Protein AF-A0AAW1UYM1-F1 (afdb_monomer)

Structure (mmCIF, N/CA/C/O backbone):
data_AF-A0AAW1UYM1-F1
#
_entry.id   AF-A0AAW1UYM1-F1
#
loop_
_atom_site.group_PDB
_atom_site.id
_atom_site.type_symbol
_atom_site.label_atom_id
_atom_site.label_alt_id
_atom_site.label_comp_id
_atom_site.label_asym_id
_atom_site.label_entity_id
_atom_site.label_seq_id
_atom_site.pdbx_PDB_ins_code
_atom_site.Cartn_x
_atom_site.Cartn_y
_atom_site.Cartn_z
_atom_site.occupancy
_atom_site.B_iso_or_equiv
_atom_site.auth_seq_id
_atom_site.auth_comp_id
_atom_site.auth_asym_id
_atom_site.auth_atom_id
_atom_site.pdbx_PDB_model_num
ATOM 1 N N . MET A 1 1 ? 65.528 23.940 -60.500 1.00 54.50 1 MET A N 1
ATOM 2 C CA . MET A 1 1 ? 65.912 22.670 -59.839 1.00 54.50 1 MET A CA 1
ATOM 3 C C . MET A 1 1 ? 64.672 22.086 -59.180 1.00 54.50 1 MET A C 1
ATOM 5 O O . MET A 1 1 ? 64.133 22.748 -58.300 1.00 54.50 1 MET A O 1
ATOM 9 N N . PRO A 1 2 ? 64.146 20.929 -59.610 1.00 62.62 2 PRO A N 1
ATOM 10 C CA . PRO A 1 2 ? 62.864 20.467 -59.111 1.00 62.62 2 PRO A CA 1
ATOM 11 C C . PRO A 1 2 ? 63.085 19.718 -57.796 1.00 62.62 2 PRO A C 1
ATOM 13 O O . PRO A 1 2 ? 63.568 18.593 -57.770 1.00 62.62 2 PRO A O 1
ATOM 16 N N . ILE A 1 3 ? 62.721 20.347 -56.683 1.00 66.94 3 ILE A N 1
ATOM 17 C CA . ILE A 1 3 ? 62.693 19.725 -55.346 1.00 66.94 3 ILE A CA 1
ATOM 18 C C . ILE A 1 3 ? 61.824 18.449 -55.353 1.00 66.94 3 ILE A C 1
ATOM 20 O O . ILE A 1 3 ? 62.122 17.474 -54.666 1.00 66.94 3 ILE A O 1
ATOM 24 N N . LEU A 1 4 ? 60.818 18.414 -56.232 1.00 69.12 4 LEU A N 1
ATOM 25 C CA . LEU A 1 4 ? 59.936 17.272 -56.463 1.00 69.12 4 LEU A CA 1
ATOM 26 C C . LEU A 1 4 ? 60.644 16.030 -57.031 1.00 69.12 4 LEU A C 1
ATOM 28 O O . LEU A 1 4 ? 60.227 14.921 -56.707 1.00 69.12 4 LEU A O 1
ATOM 32 N N . SER A 1 5 ? 61.716 16.164 -57.827 1.00 69.62 5 SER A N 1
ATOM 33 C CA . SER A 1 5 ? 62.423 14.981 -58.348 1.00 69.62 5 SER A CA 1
ATOM 34 C C . SER A 1 5 ? 63.253 14.301 -57.258 1.00 69.62 5 SER A C 1
ATOM 36 O O . SER A 1 5 ? 63.209 13.083 -57.129 1.00 69.62 5 SER A O 1
ATOM 38 N N . LYS A 1 6 ? 63.906 15.085 -56.387 1.00 73.38 6 LYS A N 1
ATOM 39 C CA . LYS A 1 6 ? 64.644 14.562 -55.225 1.00 73.38 6 LYS A CA 1
ATOM 40 C C . LYS A 1 6 ? 63.721 13.877 -54.214 1.00 73.38 6 LYS A C 1
ATOM 42 O O . LYS A 1 6 ? 64.075 12.833 -53.676 1.00 73.38 6 LYS A O 1
ATOM 47 N N . ILE A 1 7 ? 62.527 14.430 -53.990 1.00 74.94 7 ILE A N 1
ATOM 48 C CA . ILE A 1 7 ? 61.495 13.814 -53.141 1.00 74.94 7 ILE A CA 1
ATOM 49 C C . ILE A 1 7 ? 60.989 12.505 -53.763 1.00 74.94 7 ILE A C 1
ATOM 51 O O . ILE A 1 7 ? 60.871 11.499 -53.063 1.00 74.94 7 ILE A O 1
ATOM 55 N N . ARG A 1 8 ? 60.745 12.482 -55.079 1.00 75.19 8 ARG A N 1
ATOM 56 C CA . ARG A 1 8 ? 60.303 11.282 -55.803 1.00 75.19 8 ARG A CA 1
ATOM 57 C C . ARG A 1 8 ? 61.343 10.164 -55.751 1.00 75.19 8 ARG A C 1
ATOM 59 O O . ARG A 1 8 ? 60.977 9.024 -55.469 1.00 75.19 8 ARG A O 1
ATOM 66 N N . ASP A 1 9 ? 62.617 10.482 -55.953 1.00 74.75 9 ASP A N 1
ATOM 67 C CA . ASP A 1 9 ? 63.700 9.497 -55.899 1.00 74.75 9 ASP A CA 1
ATOM 68 C C . ASP A 1 9 ? 63.887 8.945 -54.479 1.00 74.75 9 ASP A C 1
ATOM 70 O O . ASP A 1 9 ? 64.034 7.733 -54.300 1.00 74.75 9 ASP A O 1
ATOM 74 N N . PHE A 1 10 ? 63.769 9.797 -53.455 1.00 72.38 10 PHE A N 1
ATOM 75 C CA . PHE A 1 10 ? 63.865 9.402 -52.047 1.00 72.38 10 PHE A CA 1
ATOM 76 C C . PHE A 1 10 ? 62.706 8.499 -51.597 1.00 72.38 10 PHE A C 1
ATOM 78 O O . PHE A 1 10 ? 62.931 7.465 -50.960 1.00 72.38 10 PHE A O 1
ATOM 85 N N . ILE A 1 11 ? 61.472 8.839 -51.984 1.00 75.38 11 ILE A N 1
ATOM 86 C CA . ILE A 1 11 ? 60.289 7.993 -51.767 1.00 75.38 11 ILE A CA 1
ATOM 87 C C . ILE A 1 11 ? 60.455 6.673 -52.517 1.00 75.38 11 ILE A C 1
ATOM 89 O O . ILE A 1 11 ? 60.148 5.613 -51.973 1.00 75.38 11 ILE A O 1
ATOM 93 N N . SER A 1 12 ? 60.991 6.710 -53.743 1.00 73.88 12 SER A N 1
ATOM 94 C CA . SER A 1 12 ? 61.122 5.511 -54.566 1.00 73.88 12 SER A CA 1
ATOM 95 C C . SER A 1 12 ? 62.127 4.488 -54.026 1.00 73.88 12 SER A C 1
ATOM 97 O O . SER A 1 12 ? 61.958 3.288 -54.241 1.00 73.88 12 SER A O 1
ATOM 99 N N . ARG A 1 13 ? 63.132 4.959 -53.283 1.00 79.75 13 ARG A N 1
ATOM 100 C CA . ARG A 1 13 ? 64.193 4.138 -52.694 1.00 79.75 13 ARG A CA 1
ATOM 101 C C . ARG A 1 13 ? 63.802 3.526 -51.343 1.00 79.75 13 ARG A C 1
ATOM 103 O O . ARG A 1 13 ? 64.360 2.506 -50.961 1.00 79.75 13 ARG A O 1
ATOM 110 N N . ASN A 1 14 ? 62.822 4.110 -50.647 1.00 75.56 14 ASN A N 1
ATOM 111 C CA . ASN A 1 14 ? 62.331 3.656 -49.338 1.00 75.56 14 ASN A CA 1
ATOM 112 C C . ASN A 1 14 ? 60.841 3.247 -49.351 1.00 75.56 14 ASN A C 1
ATOM 114 O O . ASN A 1 14 ? 60.208 3.226 -48.293 1.00 75.56 14 ASN A O 1
ATOM 118 N N . LYS A 1 15 ? 60.273 2.902 -50.519 1.00 78.62 15 LYS A N 1
ATOM 119 C CA . LYS A 1 15 ? 58.832 2.610 -50.709 1.00 78.62 15 LYS A CA 1
ATOM 120 C C . LYS A 1 15 ? 58.256 1.659 -49.659 1.00 78.62 15 LYS A C 1
ATOM 122 O O . LYS A 1 15 ? 57.201 1.942 -49.105 1.00 78.62 15 LYS A O 1
ATOM 127 N N . ASN A 1 16 ? 58.978 0.591 -49.321 1.00 77.69 16 ASN A N 1
ATOM 128 C CA . ASN A 1 16 ? 58.513 -0.405 -48.351 1.00 77.69 16 ASN A CA 1
ATOM 129 C C . ASN A 1 16 ? 58.389 0.174 -46.930 1.00 77.69 16 ASN A C 1
ATOM 131 O O . ASN A 1 16 ? 57.480 -0.195 -46.196 1.00 77.69 16 ASN A O 1
ATOM 135 N N . LYS A 1 17 ? 59.257 1.122 -46.551 1.00 81.25 17 LYS A N 1
ATOM 136 C CA . LYS A 1 17 ? 59.237 1.772 -45.230 1.00 81.25 17 LYS A CA 1
ATOM 137 C C . LYS A 1 17 ? 58.124 2.817 -45.126 1.00 81.25 17 LYS A C 1
ATOM 139 O O . LYS A 1 17 ? 57.474 2.905 -44.091 1.00 81.25 17 LYS A O 1
ATOM 144 N N . PHE A 1 18 ? 57.873 3.567 -46.202 1.00 84.12 18 PHE A N 1
ATOM 145 C CA . PHE A 1 18 ? 56.753 4.513 -46.264 1.00 84.12 18 PHE A CA 1
ATOM 146 C C . PHE A 1 18 ? 55.398 3.806 -46.297 1.00 84.12 18 PHE A C 1
ATOM 148 O O . PHE A 1 18 ? 54.472 4.239 -45.620 1.00 84.12 18 PHE A O 1
ATOM 155 N N . PHE A 1 19 ? 55.290 2.701 -47.035 1.00 83.75 19 PHE A N 1
ATOM 156 C CA . PHE A 1 19 ? 54.072 1.898 -47.076 1.00 83.75 19 PHE A CA 1
ATOM 157 C C . PHE A 1 19 ? 53.765 1.278 -45.706 1.00 83.75 19 PHE A C 1
ATOM 159 O O . PHE A 1 19 ? 52.648 1.399 -45.210 1.00 83.75 19 PHE A O 1
ATOM 166 N N . LEU A 1 20 ? 54.783 0.710 -45.049 1.00 83.50 20 LEU A N 1
ATOM 167 C CA . LEU A 1 20 ? 54.652 0.166 -43.699 1.00 83.50 20 LEU A CA 1
ATOM 168 C C . LEU A 1 20 ? 54.270 1.249 -42.675 1.00 83.50 20 LEU A C 1
ATOM 170 O O . LEU A 1 20 ? 53.357 1.044 -41.882 1.00 83.50 20 LEU A O 1
ATOM 174 N N . GLY A 1 21 ? 54.908 2.424 -42.727 1.00 87.69 21 GLY A N 1
ATOM 175 C CA . GLY A 1 21 ? 54.564 3.557 -41.861 1.00 87.69 21 GLY A CA 1
ATOM 176 C C . GLY A 1 21 ? 53.144 4.086 -42.091 1.00 87.69 21 GLY A C 1
ATOM 177 O O . GLY A 1 21 ? 52.429 4.360 -41.131 1.00 87.69 21 GLY A O 1
ATOM 178 N N . GLY A 1 22 ? 52.704 4.167 -43.351 1.00 89.69 22 GLY A N 1
ATOM 179 C CA . GLY A 1 22 ? 51.345 4.575 -43.709 1.00 89.69 22 GLY A CA 1
ATOM 180 C C . GLY A 1 22 ? 50.282 3.620 -43.165 1.00 89.69 22 GLY A C 1
ATOM 181 O O . GLY A 1 22 ? 49.331 4.072 -42.535 1.00 89.69 22 GLY A O 1
ATOM 182 N N . ILE A 1 23 ? 50.479 2.305 -43.320 1.00 92.06 23 ILE A N 1
ATOM 183 C CA . ILE A 1 23 ? 49.560 1.288 -42.781 1.00 92.06 23 ILE A CA 1
ATOM 184 C C . ILE A 1 23 ? 49.449 1.393 -41.259 1.00 92.06 23 ILE A C 1
ATOM 186 O O . ILE A 1 23 ? 48.342 1.336 -40.729 1.00 92.06 23 ILE A O 1
ATOM 190 N N . ILE A 1 24 ? 50.569 1.579 -40.553 1.00 94.19 24 ILE A N 1
ATOM 191 C CA . ILE A 1 24 ? 50.572 1.693 -39.088 1.00 94.19 24 ILE A CA 1
ATOM 192 C C . ILE A 1 24 ? 49.783 2.927 -38.635 1.00 94.19 24 ILE A C 1
ATOM 194 O O . ILE A 1 24 ? 48.942 2.828 -37.741 1.00 94.19 24 ILE A O 1
ATOM 198 N N . ILE A 1 25 ? 50.013 4.082 -39.266 1.00 92.56 25 ILE A N 1
ATOM 199 C CA . ILE A 1 25 ? 49.327 5.330 -38.907 1.00 92.56 25 ILE A CA 1
ATOM 200 C C . ILE A 1 25 ? 47.828 5.221 -39.210 1.00 92.56 25 ILE A C 1
ATOM 202 O O . ILE A 1 25 ? 47.003 5.512 -38.344 1.00 92.56 25 ILE A O 1
ATOM 206 N N . THR A 1 26 ? 47.456 4.761 -40.407 1.00 92.19 26 THR A N 1
ATOM 207 C CA . THR A 1 26 ? 46.046 4.620 -40.796 1.00 92.19 26 THR A CA 1
ATOM 208 C C . THR A 1 26 ? 45.328 3.566 -39.953 1.00 92.19 26 THR A C 1
ATOM 210 O O . THR A 1 26 ? 44.203 3.807 -39.521 1.00 92.19 26 THR A O 1
ATOM 213 N N . GLY A 1 27 ? 45.980 2.439 -39.656 1.00 94.06 27 GLY A N 1
ATOM 214 C CA . GLY A 1 27 ? 45.443 1.396 -38.782 1.00 94.06 27 GLY A CA 1
ATOM 215 C C . GLY A 1 27 ? 45.209 1.895 -37.356 1.00 94.06 27 GLY A C 1
ATOM 216 O O . GLY A 1 27 ? 44.141 1.660 -36.800 1.00 94.06 27 GLY A O 1
ATOM 217 N N . SER A 1 28 ? 46.156 2.654 -36.792 1.00 93.31 28 SER A N 1
ATOM 218 C CA . SER A 1 28 ? 46.017 3.264 -35.462 1.00 93.31 28 SER A CA 1
ATOM 219 C C . SER A 1 28 ? 44.855 4.262 -35.398 1.00 93.31 28 SER A C 1
ATOM 221 O O . SER A 1 28 ? 44.028 4.203 -34.484 1.00 93.31 28 SER A O 1
ATOM 223 N N . VAL A 1 29 ? 44.725 5.136 -36.404 1.00 95.19 29 VAL A N 1
ATOM 224 C CA . VAL A 1 29 ? 43.607 6.091 -36.483 1.00 95.19 29 VAL A CA 1
ATOM 225 C C . VAL A 1 29 ? 42.272 5.362 -36.634 1.00 95.19 29 VAL A C 1
ATOM 227 O O . VAL A 1 29 ? 41.303 5.726 -35.968 1.00 95.19 29 VAL A O 1
ATOM 230 N N . PHE A 1 30 ? 42.212 4.324 -37.473 1.00 96.06 30 PHE A N 1
ATOM 231 C CA . PHE A 1 30 ? 41.000 3.532 -37.673 1.00 96.06 30 PHE A CA 1
ATOM 232 C C . PHE A 1 30 ? 40.575 2.815 -36.386 1.00 96.06 30 PHE A C 1
ATOM 234 O O . PHE A 1 30 ? 39.418 2.917 -35.986 1.00 96.06 30 PHE A O 1
ATOM 241 N N . LEU A 1 31 ? 41.516 2.162 -35.696 1.00 95.94 31 LEU A N 1
ATOM 242 C CA . LEU A 1 31 ? 41.248 1.468 -34.437 1.00 95.94 31 LEU A CA 1
ATOM 243 C C . LEU A 1 31 ? 40.789 2.441 -33.344 1.00 95.94 31 LEU A C 1
ATOM 245 O O . LEU A 1 31 ? 39.841 2.149 -32.621 1.00 95.94 31 LEU A O 1
ATOM 249 N N . THR A 1 32 ? 41.422 3.615 -33.257 1.00 94.88 32 THR A N 1
ATOM 250 C CA . THR A 1 32 ? 41.057 4.657 -32.287 1.00 94.88 32 THR A CA 1
ATOM 251 C C . THR A 1 32 ? 39.646 5.180 -32.546 1.00 94.88 32 THR A C 1
ATOM 253 O O . THR A 1 32 ? 38.842 5.246 -31.619 1.00 94.88 32 THR A O 1
ATOM 256 N N . LYS A 1 33 ? 39.305 5.491 -33.804 1.00 94.94 33 LYS A N 1
ATOM 257 C CA . LYS A 1 33 ? 37.946 5.919 -34.168 1.00 94.94 33 LYS A CA 1
ATOM 258 C C . LYS A 1 33 ? 36.908 4.835 -33.896 1.00 94.94 33 LYS A C 1
ATOM 260 O O . LYS A 1 33 ? 35.845 5.143 -33.370 1.00 94.94 33 LYS A O 1
ATOM 265 N N . TYR A 1 34 ? 37.226 3.580 -34.206 1.00 95.56 34 TYR A N 1
ATOM 266 C CA . TYR A 1 34 ? 36.342 2.452 -33.928 1.00 95.56 34 TYR A CA 1
ATOM 267 C C . TYR A 1 34 ? 36.121 2.256 -32.422 1.00 95.56 34 TYR A C 1
ATOM 269 O O . TYR A 1 34 ? 34.988 2.074 -31.988 1.00 95.56 34 TYR A O 1
ATOM 277 N N . ALA A 1 35 ? 37.179 2.353 -31.611 1.00 95.75 35 ALA A N 1
ATOM 278 C CA . ALA A 1 35 ? 37.077 2.273 -30.157 1.00 95.75 35 ALA A CA 1
ATOM 279 C C . ALA A 1 35 ? 36.233 3.421 -29.578 1.00 95.75 35 ALA A C 1
ATOM 281 O O . ALA A 1 35 ? 35.372 3.174 -28.738 1.00 95.75 35 ALA A O 1
ATOM 282 N N . GLN A 1 36 ? 36.429 4.654 -30.058 1.00 94.75 36 GLN A N 1
ATOM 283 C CA . GLN A 1 36 ? 35.629 5.816 -29.656 1.00 94.75 36 GLN A CA 1
ATOM 284 C C . GLN A 1 36 ? 34.153 5.658 -30.026 1.00 94.75 36 GLN A C 1
ATOM 286 O O . GLN A 1 36 ? 33.286 5.929 -29.200 1.00 94.75 36 GLN A O 1
ATOM 291 N N . GLN A 1 37 ? 33.867 5.199 -31.246 1.00 94.94 37 GLN A N 1
ATOM 292 C CA . GLN A 1 37 ? 32.499 4.980 -31.701 1.00 94.94 37 GLN A CA 1
ATOM 293 C C . GLN A 1 37 ? 31.820 3.876 -30.891 1.00 94.94 37 GLN A C 1
ATOM 295 O O . GLN A 1 37 ? 30.738 4.089 -30.364 1.00 94.94 37 GLN A O 1
ATOM 300 N N . LYS A 1 38 ? 32.502 2.748 -30.679 1.00 95.12 38 LYS A N 1
ATOM 301 C CA . LYS A 1 38 ? 31.968 1.646 -29.876 1.00 95.12 38 LYS A CA 1
ATOM 302 C C . LYS A 1 38 ? 31.726 2.040 -28.417 1.00 95.12 38 LYS A C 1
ATOM 304 O O . LYS A 1 38 ? 30.751 1.590 -27.825 1.00 95.12 38 LYS A O 1
ATOM 309 N N . LEU A 1 39 ? 32.596 2.868 -27.832 1.00 95.31 39 LEU A N 1
ATOM 310 C CA . LEU A 1 39 ? 32.402 3.381 -26.475 1.00 95.31 39 LEU A CA 1
ATOM 311 C C . LEU A 1 39 ? 31.185 4.306 -26.404 1.00 95.31 39 LEU A C 1
ATOM 313 O O . LEU A 1 39 ? 30.399 4.202 -25.470 1.00 95.31 39 LEU A O 1
ATOM 317 N N . LYS A 1 40 ? 31.011 5.166 -27.411 1.00 95.19 40 LYS A N 1
ATOM 318 C CA . LYS A 1 40 ? 29.851 6.046 -27.521 1.00 95.19 40 LYS A CA 1
ATOM 319 C C . LYS A 1 40 ? 28.553 5.250 -27.673 1.00 95.19 40 LYS A C 1
ATOM 321 O O . LYS A 1 40 ? 27.621 5.512 -26.929 1.00 95.19 40 LYS A O 1
ATOM 326 N N . ASP A 1 41 ? 28.512 4.255 -28.557 1.00 95.12 41 ASP A N 1
ATOM 327 C CA . ASP A 1 41 ? 27.328 3.406 -28.755 1.00 95.12 41 ASP A CA 1
ATOM 328 C C . ASP A 1 41 ? 26.955 2.659 -27.461 1.00 95.12 41 ASP A C 1
ATOM 330 O O . ASP A 1 41 ? 25.781 2.502 -27.126 1.00 95.12 41 ASP A O 1
ATOM 334 N N . TRP A 1 42 ? 27.963 2.215 -26.701 1.00 94.38 42 TRP A N 1
ATOM 335 C CA . TRP A 1 42 ? 27.754 1.561 -25.411 1.00 94.38 42 TRP A CA 1
ATOM 336 C C . TRP A 1 42 ? 27.210 2.536 -24.357 1.00 94.38 42 TRP A C 1
ATOM 338 O O . TRP A 1 42 ? 26.224 2.222 -23.696 1.00 94.38 42 TRP A O 1
ATOM 348 N N . GLN A 1 43 ? 27.776 3.745 -24.272 1.00 94.56 43 GLN A N 1
ATOM 349 C CA . GLN A 1 43 ? 27.277 4.816 -23.403 1.00 94.56 43 GLN A CA 1
ATOM 350 C C . GLN A 1 43 ? 25.860 5.262 -23.776 1.00 94.56 43 GLN A C 1
ATOM 352 O O . GLN A 1 43 ? 25.047 5.495 -22.890 1.00 94.56 43 GLN A O 1
ATOM 357 N N . GLU A 1 44 ? 25.544 5.375 -25.068 1.00 95.75 44 GLU A N 1
ATOM 358 C CA . GLU A 1 44 ? 24.199 5.715 -25.536 1.00 95.75 44 GLU A CA 1
ATOM 359 C C . GLU A 1 44 ? 23.194 4.639 -25.131 1.00 95.75 44 GLU A C 1
ATOM 361 O O . GLU A 1 44 ? 22.116 4.972 -24.645 1.00 95.75 44 GLU A O 1
ATOM 366 N N . LYS A 1 45 ? 23.560 3.357 -25.248 1.00 94.62 45 LYS A N 1
ATOM 367 C CA . LYS A 1 45 ? 22.707 2.253 -24.806 1.00 94.62 45 LYS A CA 1
ATOM 368 C C . LYS A 1 45 ? 22.461 2.287 -23.296 1.00 94.62 45 LYS A C 1
ATOM 370 O O . LYS A 1 45 ? 21.309 2.213 -22.877 1.00 94.62 45 LYS A O 1
ATOM 375 N N . GLU A 1 46 ? 23.510 2.444 -22.490 1.00 94.62 46 GLU A N 1
ATOM 376 C CA . GLU A 1 46 ? 23.367 2.558 -21.033 1.00 94.62 46 GLU A CA 1
ATOM 377 C C . GLU A 1 46 ? 22.546 3.788 -20.637 1.00 94.62 46 GLU A C 1
ATOM 379 O O . GLU A 1 46 ? 21.671 3.700 -19.779 1.00 94.62 46 GLU A O 1
ATOM 384 N N . MET A 1 47 ? 22.780 4.928 -21.291 1.00 94.44 47 MET A N 1
ATOM 385 C CA . MET A 1 47 ? 22.038 6.162 -21.053 1.00 94.44 47 MET A CA 1
ATOM 386 C C . MET A 1 47 ? 20.556 6.006 -21.409 1.00 94.44 47 MET A C 1
ATOM 388 O O . MET A 1 47 ? 19.709 6.506 -20.674 1.00 94.44 47 MET A O 1
ATOM 392 N N . LEU A 1 48 ? 20.226 5.317 -22.506 1.00 94.62 48 LEU A N 1
ATOM 393 C CA . LEU A 1 48 ? 18.841 5.054 -22.902 1.00 94.62 48 LEU A CA 1
ATOM 394 C C . LEU A 1 48 ? 18.135 4.129 -21.908 1.00 94.62 48 LEU A C 1
ATOM 396 O O . LEU A 1 48 ? 17.023 4.437 -21.483 1.00 94.62 48 LEU A O 1
ATOM 400 N N . GLU A 1 49 ? 18.782 3.036 -21.497 1.00 93.00 49 GLU A N 1
ATOM 401 C CA . GLU A 1 49 ? 18.241 2.135 -20.473 1.00 93.00 49 GLU A CA 1
ATOM 402 C C . GLU A 1 49 ? 18.058 2.861 -19.131 1.00 93.00 49 GLU A C 1
ATOM 404 O O . GLU A 1 49 ? 17.036 2.699 -18.461 1.00 93.00 49 GLU A O 1
ATOM 409 N N . PHE A 1 50 ? 19.015 3.708 -18.750 1.00 93.19 50 PHE A N 1
ATOM 410 C CA . PHE A 1 50 ? 18.935 4.532 -17.548 1.00 93.19 50 PHE A CA 1
ATOM 411 C C . PHE A 1 50 ? 17.794 5.556 -17.616 1.00 93.19 50 PHE A C 1
ATOM 413 O O . PHE A 1 50 ? 17.069 5.748 -16.635 1.00 93.19 50 PHE A O 1
ATOM 420 N N . LEU A 1 51 ? 17.612 6.203 -18.769 1.00 93.62 51 LEU A N 1
ATOM 421 C CA . LEU A 1 51 ? 16.545 7.174 -18.996 1.00 93.62 51 LEU A CA 1
ATOM 422 C C . LEU A 1 51 ? 15.170 6.507 -18.937 1.00 93.62 51 LEU A C 1
ATOM 424 O O . LEU A 1 51 ? 14.278 7.053 -18.292 1.00 93.62 51 LEU A O 1
ATOM 428 N N . ASP A 1 52 ? 14.999 5.330 -19.546 1.00 90.31 52 ASP A N 1
ATOM 429 C CA . ASP A 1 52 ? 13.734 4.586 -19.487 1.00 90.31 52 ASP A CA 1
ATOM 430 C C . ASP A 1 52 ? 13.381 4.181 -18.047 1.00 90.31 52 ASP A C 1
ATOM 432 O O . ASP A 1 52 ? 12.272 4.450 -17.580 1.00 90.31 52 ASP A O 1
ATOM 436 N N . ARG A 1 53 ? 14.351 3.638 -17.294 1.00 88.69 53 ARG A N 1
ATOM 437 C CA . ARG A 1 53 ? 14.164 3.302 -15.870 1.00 88.69 53 ARG A CA 1
ATOM 438 C C . ARG A 1 53 ? 13.799 4.528 -15.042 1.00 88.69 53 ARG A C 1
ATOM 440 O O . ARG A 1 53 ? 12.868 4.475 -14.246 1.00 88.69 53 ARG A O 1
ATOM 447 N N . THR A 1 54 ? 14.491 5.645 -15.261 1.00 90.25 54 THR A N 1
ATOM 448 C CA . THR A 1 54 ? 14.232 6.896 -14.538 1.00 90.25 54 THR A CA 1
ATOM 449 C C . THR A 1 54 ? 12.857 7.455 -14.881 1.00 90.25 54 THR A C 1
ATOM 451 O O . THR A 1 54 ? 12.142 7.900 -13.990 1.00 90.25 54 THR A O 1
ATOM 454 N N . ARG A 1 55 ? 12.442 7.396 -16.150 1.00 90.06 55 ARG A N 1
ATOM 455 C CA . ARG A 1 55 ? 11.111 7.834 -16.576 1.00 90.06 55 ARG A CA 1
ATOM 456 C C . ARG A 1 55 ? 10.012 7.006 -15.910 1.00 90.06 55 ARG A C 1
ATOM 458 O O . ARG A 1 55 ? 9.053 7.589 -15.408 1.00 90.06 55 ARG A O 1
ATOM 465 N N . LYS A 1 56 ? 10.145 5.676 -15.890 1.00 89.62 56 LYS A N 1
ATOM 466 C CA . LYS A 1 56 ? 9.191 4.772 -15.222 1.00 89.62 56 LYS A CA 1
ATOM 467 C C . LYS A 1 56 ? 9.137 5.030 -13.718 1.00 89.62 56 LYS A C 1
ATOM 469 O O . LYS A 1 56 ? 8.051 5.208 -13.176 1.00 89.62 56 LYS A O 1
ATOM 474 N N . GLN A 1 57 ? 10.299 5.160 -13.080 1.00 88.44 57 GLN A N 1
ATOM 475 C CA . GLN A 1 57 ? 10.410 5.475 -11.657 1.00 88.44 57 GLN A CA 1
ATOM 476 C C . GLN A 1 57 ? 9.754 6.819 -11.317 1.00 88.44 57 GLN A C 1
ATOM 478 O O . GLN A 1 57 ? 8.940 6.895 -10.405 1.00 88.44 57 GLN A O 1
ATOM 483 N N . GLN A 1 58 ? 10.039 7.873 -12.086 1.00 89.25 58 GLN A N 1
ATOM 484 C CA . GLN A 1 58 ? 9.417 9.187 -11.901 1.00 89.25 58 GLN A CA 1
ATOM 485 C C . GLN A 1 58 ? 7.901 9.132 -12.090 1.00 89.25 58 GLN A C 1
ATOM 487 O O . GLN A 1 58 ? 7.160 9.795 -11.367 1.00 89.25 58 GLN A O 1
ATOM 492 N N . HIS A 1 59 ? 7.423 8.352 -13.061 1.00 90.62 59 HIS A N 1
ATOM 493 C CA . HIS A 1 59 ? 5.994 8.175 -13.277 1.00 90.62 59 HIS A CA 1
ATOM 494 C C . HIS A 1 59 ? 5.328 7.508 -12.069 1.00 90.62 59 HIS A C 1
ATOM 496 O O . HIS A 1 59 ? 4.314 8.006 -11.580 1.00 90.62 59 HIS A O 1
ATOM 502 N N . PHE A 1 60 ? 5.933 6.442 -11.543 1.00 90.31 60 PHE A N 1
ATOM 503 C CA . PHE A 1 60 ? 5.467 5.784 -10.328 1.00 90.31 60 PHE A CA 1
ATOM 504 C C . PHE A 1 60 ? 5.493 6.723 -9.114 1.00 90.31 60 PHE A C 1
ATOM 506 O O . PHE A 1 60 ? 4.504 6.819 -8.393 1.00 90.31 60 PHE A O 1
ATOM 513 N N . GLU A 1 61 ? 6.576 7.474 -8.909 1.00 88.75 61 GLU A N 1
ATOM 514 C CA . GLU A 1 61 ? 6.695 8.438 -7.808 1.00 88.75 61 GLU A CA 1
ATOM 515 C C . GLU A 1 61 ? 5.627 9.536 -7.882 1.00 88.75 61 GLU A C 1
ATOM 517 O O . GLU A 1 61 ? 5.030 9.897 -6.864 1.00 88.75 61 GLU A O 1
ATOM 522 N N . ASN A 1 62 ? 5.332 10.032 -9.085 1.00 90.00 62 ASN A N 1
ATOM 523 C CA . ASN A 1 62 ? 4.267 11.006 -9.300 1.00 90.00 62 ASN A CA 1
ATOM 524 C C . ASN A 1 62 ? 2.888 10.414 -8.976 1.00 90.00 62 ASN A C 1
ATOM 526 O O . ASN A 1 62 ? 2.124 11.043 -8.243 1.00 90.00 62 ASN A O 1
ATOM 530 N N . ILE A 1 63 ? 2.589 9.199 -9.455 1.00 88.75 63 ILE A N 1
ATOM 531 C CA . ILE A 1 63 ? 1.338 8.496 -9.129 1.00 88.75 63 ILE A CA 1
ATOM 532 C C . ILE A 1 63 ? 1.228 8.269 -7.622 1.00 88.75 63 ILE A C 1
ATOM 534 O O . ILE A 1 63 ? 0.193 8.575 -7.038 1.00 88.75 63 ILE A O 1
ATOM 538 N N . SER A 1 64 ? 2.290 7.787 -6.979 1.00 86.25 64 SER A N 1
ATOM 539 C CA . SER A 1 64 ? 2.327 7.528 -5.538 1.00 86.25 64 SER A CA 1
ATOM 540 C C . SER A 1 64 ? 2.083 8.806 -4.732 1.00 86.25 64 SER A C 1
ATOM 542 O O . SER A 1 64 ? 1.316 8.812 -3.768 1.00 86.25 64 SER A O 1
ATOM 544 N N . ARG A 1 65 ? 2.651 9.941 -5.160 1.00 88.38 65 ARG A N 1
ATOM 545 C CA . ARG A 1 65 ? 2.383 11.245 -4.543 1.00 88.38 65 ARG A CA 1
ATOM 546 C C . ARG A 1 65 ? 0.916 11.651 -4.675 1.00 88.38 65 ARG A C 1
ATOM 548 O O . ARG A 1 65 ? 0.327 12.080 -3.683 1.00 88.38 65 ARG A O 1
ATOM 555 N N . THR A 1 66 ? 0.335 11.526 -5.867 1.00 91.06 66 THR A N 1
ATOM 556 C CA . THR A 1 66 ? -1.085 11.824 -6.093 1.00 91.06 66 THR A CA 1
ATOM 557 C C . THR A 1 66 ? -1.971 10.898 -5.265 1.00 91.06 66 THR A C 1
ATOM 559 O O . THR A 1 66 ? -2.857 11.381 -4.567 1.00 91.06 66 THR A O 1
ATOM 562 N N . TRP A 1 67 ? -1.682 9.596 -5.253 1.00 88.38 67 TRP A N 1
ATOM 563 C CA . TRP A 1 67 ? -2.401 8.608 -4.454 1.00 88.38 67 TRP A CA 1
ATOM 564 C C . TRP A 1 67 ? -2.353 8.939 -2.962 1.00 88.38 67 TRP A C 1
ATOM 566 O O . TRP A 1 67 ? -3.396 8.959 -2.321 1.00 88.38 67 TRP A O 1
ATOM 576 N N . ASN A 1 68 ? -1.186 9.300 -2.418 1.00 88.38 68 ASN A N 1
ATOM 577 C CA . ASN A 1 68 ? -1.049 9.706 -1.016 1.00 88.38 68 ASN A CA 1
ATOM 578 C C . ASN A 1 68 ? -1.917 10.927 -0.677 1.00 88.38 68 ASN A C 1
ATOM 580 O O . ASN A 1 68 ? -2.548 10.972 0.380 1.00 88.38 68 ASN A O 1
ATOM 584 N N . GLN A 1 69 ? -1.979 11.917 -1.571 1.00 88.31 69 GLN A N 1
ATOM 585 C CA . GLN A 1 69 ? -2.847 13.083 -1.387 1.00 88.31 69 GLN A CA 1
ATOM 586 C C . GLN A 1 69 ? -4.327 12.686 -1.411 1.00 88.31 69 GLN A C 1
ATOM 588 O O . GLN A 1 69 ? -5.071 13.049 -0.500 1.00 88.31 69 GLN A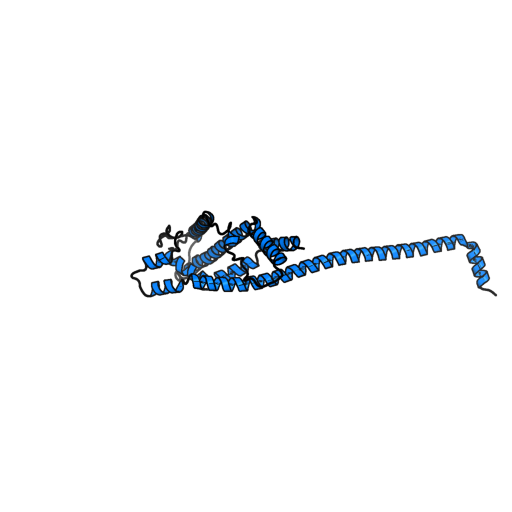 O 1
ATOM 593 N N . THR A 1 70 ? -4.741 11.900 -2.407 1.00 89.38 70 THR A N 1
ATOM 594 C CA . THR A 1 70 ? -6.114 11.399 -2.531 1.00 89.38 70 THR A CA 1
ATOM 595 C C . THR A 1 70 ? -6.512 10.542 -1.330 1.00 89.38 70 THR A C 1
ATOM 597 O O . THR A 1 70 ? -7.602 10.722 -0.792 1.00 89.38 70 THR A O 1
ATOM 600 N N . PHE A 1 71 ? -5.621 9.668 -0.859 1.00 87.69 71 PHE A N 1
ATOM 601 C CA . PHE A 1 71 ? -5.818 8.835 0.322 1.00 87.69 71 PHE A CA 1
ATOM 602 C C . PHE A 1 71 ? -6.113 9.684 1.557 1.00 87.69 71 PHE A C 1
ATOM 604 O O . PHE A 1 71 ? -7.107 9.440 2.232 1.00 87.69 71 PHE A O 1
ATOM 611 N N . VAL A 1 72 ? -5.310 10.720 1.831 1.00 85.50 72 VAL A N 1
ATOM 612 C CA . VAL A 1 72 ? -5.543 11.615 2.978 1.00 85.50 72 VAL A CA 1
ATOM 613 C C . VAL A 1 72 ? -6.898 12.313 2.866 1.00 85.50 72 VAL A C 1
ATOM 615 O O . VAL A 1 72 ? -7.636 12.376 3.849 1.00 85.50 72 VAL A O 1
ATOM 618 N N . THR A 1 73 ? -7.257 12.810 1.680 1.00 87.94 73 THR A N 1
ATOM 619 C CA . THR A 1 73 ? -8.551 13.469 1.458 1.00 87.94 73 THR A CA 1
ATOM 620 C C . THR A 1 73 ? -9.727 12.521 1.699 1.00 87.94 73 THR A C 1
ATOM 622 O O . THR A 1 73 ? -10.661 12.879 2.418 1.00 87.94 73 THR A O 1
ATOM 625 N N . LEU A 1 74 ? -9.675 11.307 1.149 1.00 86.75 74 LEU A N 1
ATOM 626 C CA . LEU A 1 74 ? -10.728 10.306 1.328 1.00 86.75 74 LEU A CA 1
ATOM 627 C C . LEU A 1 74 ? -10.795 9.802 2.772 1.00 86.75 74 LEU A C 1
ATOM 629 O O . LEU A 1 74 ? -11.887 9.673 3.318 1.00 86.75 74 LEU A O 1
ATOM 633 N N . ALA A 1 75 ? -9.650 9.581 3.419 1.00 83.69 75 ALA A N 1
ATOM 634 C CA . ALA A 1 75 ? -9.585 9.154 4.813 1.00 83.69 75 ALA A CA 1
ATOM 635 C C . ALA A 1 75 ? -10.196 10.196 5.762 1.00 83.69 75 ALA A C 1
ATOM 637 O O . ALA A 1 75 ? -10.879 9.822 6.715 1.00 83.69 75 ALA A O 1
ATOM 638 N N . ASN A 1 76 ? -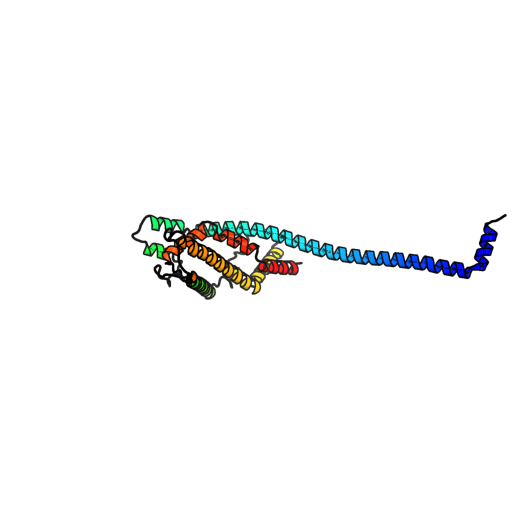10.002 11.493 5.493 1.00 83.88 76 ASN A N 1
ATOM 639 C CA . ASN A 1 76 ? -10.663 12.564 6.244 1.00 83.88 76 ASN A CA 1
ATOM 640 C C . ASN A 1 76 ? -12.183 12.486 6.084 1.00 83.88 76 ASN A C 1
ATOM 642 O O . ASN A 1 76 ? -12.893 12.396 7.079 1.00 83.88 76 ASN A O 1
ATOM 646 N N . SER A 1 77 ? -12.668 12.411 4.840 1.00 85.00 77 SER A N 1
ATOM 647 C CA . SER A 1 77 ? -14.104 12.294 4.568 1.00 85.00 77 SER A CA 1
ATOM 648 C C . SER A 1 77 ? -14.717 11.050 5.212 1.00 85.00 77 SER A C 1
ATOM 650 O O . SER A 1 77 ? -15.829 11.113 5.730 1.00 85.00 77 SER A O 1
ATOM 652 N N . LEU A 1 78 ? -14.011 9.918 5.189 1.00 82.38 78 LEU A N 1
ATOM 653 C CA . LEU A 1 78 ? -14.467 8.688 5.826 1.00 82.38 78 LEU A CA 1
ATOM 654 C C . LEU A 1 78 ? -14.518 8.843 7.348 1.00 82.38 78 LEU A C 1
ATOM 656 O O . LEU A 1 78 ? -15.493 8.430 7.964 1.00 82.38 78 LEU A O 1
ATOM 660 N N . THR A 1 79 ? -13.501 9.466 7.949 1.00 77.25 79 THR A N 1
ATOM 661 C CA . THR A 1 79 ? -13.459 9.729 9.397 1.00 77.25 79 THR A CA 1
ATOM 662 C C . THR A 1 79 ? -14.629 10.611 9.827 1.00 77.25 79 THR A C 1
ATOM 664 O O . THR A 1 79 ? -15.258 10.327 10.846 1.00 77.25 79 THR A O 1
ATOM 667 N N . ASP A 1 80 ? -14.969 11.628 9.035 1.00 78.69 80 ASP A N 1
ATOM 668 C CA . ASP A 1 80 ? -16.105 12.513 9.300 1.00 78.69 80 ASP A CA 1
ATOM 669 C C . ASP A 1 80 ? -17.439 11.756 9.212 1.00 78.69 80 ASP A C 1
ATOM 671 O O . ASP A 1 80 ? -18.269 11.858 10.116 1.00 78.69 80 ASP A O 1
ATOM 675 N N . ILE A 1 81 ? -17.625 10.931 8.172 1.00 80.62 81 ILE A N 1
ATOM 676 C CA . ILE A 1 81 ? -18.832 10.104 7.996 1.00 80.62 81 ILE A CA 1
ATOM 677 C C . ILE A 1 81 ? -18.969 9.085 9.131 1.00 80.62 81 ILE A C 1
ATOM 679 O O . ILE A 1 81 ? -20.052 8.930 9.688 1.00 80.62 81 ILE A O 1
ATOM 683 N N . VAL A 1 82 ? -17.882 8.405 9.503 1.00 75.12 82 VAL A N 1
ATOM 684 C CA . VAL A 1 82 ? -17.862 7.448 10.619 1.00 75.12 82 VAL A CA 1
ATOM 685 C C . VAL A 1 82 ? -18.178 8.168 11.930 1.00 75.12 82 VAL A C 1
ATOM 687 O O . VAL A 1 82 ? -19.025 7.705 12.688 1.00 75.12 82 VAL A O 1
ATOM 690 N N . SER A 1 83 ? -17.582 9.335 12.179 1.00 69.62 83 SER A N 1
ATOM 691 C CA . SER A 1 83 ? -17.863 10.132 13.381 1.00 69.62 83 SER A CA 1
ATOM 692 C C . SER A 1 83 ? -19.326 10.582 13.441 1.00 69.62 83 SER A C 1
ATOM 694 O O . SER A 1 83 ? -19.939 10.556 14.506 1.00 69.62 83 SER A O 1
ATOM 696 N N . GLN A 1 84 ? -19.916 10.936 12.296 1.00 71.56 84 GLN A N 1
ATOM 697 C CA . GLN A 1 84 ? -21.330 11.291 12.192 1.00 71.56 84 GLN A CA 1
ATOM 698 C C . GLN A 1 84 ? -22.257 10.078 12.372 1.00 71.56 84 GLN A C 1
ATOM 700 O O . GLN A 1 84 ? -23.314 10.201 12.989 1.00 71.56 84 GLN A O 1
ATOM 705 N N . ALA A 1 85 ? -21.885 8.914 11.837 1.00 66.94 85 ALA A N 1
ATOM 706 C CA . ALA A 1 85 ? -22.677 7.689 11.917 1.00 66.94 85 ALA A CA 1
ATOM 707 C C . ALA A 1 85 ? -22.667 7.072 13.324 1.00 66.94 85 ALA A C 1
ATOM 709 O O . ALA A 1 85 ? -23.679 6.528 13.761 1.00 66.94 85 ALA A O 1
ATOM 710 N N . PHE A 1 86 ? -21.544 7.181 14.040 1.00 61.12 86 PHE A N 1
ATOM 711 C CA . PHE A 1 86 ? -21.358 6.610 15.374 1.00 61.12 86 PHE A CA 1
ATOM 712 C C . PHE A 1 86 ? -21.582 7.602 16.525 1.00 61.12 86 PHE A C 1
ATOM 714 O O . PHE A 1 86 ? -21.267 7.234 17.648 1.00 61.12 86 PHE A O 1
ATOM 721 N N . ASP A 1 87 ? -22.139 8.796 16.256 1.00 59.41 87 ASP A N 1
ATOM 722 C CA . ASP A 1 87 ? -22.424 9.954 17.139 1.00 59.41 87 ASP A CA 1
ATOM 723 C C . ASP A 1 87 ? -22.397 9.674 18.663 1.00 59.41 87 ASP A C 1
ATOM 725 O O . ASP A 1 87 ? -23.407 9.696 19.380 1.00 59.41 87 ASP A O 1
ATOM 729 N N . THR A 1 88 ? -21.195 9.402 19.174 1.00 55.31 88 THR A N 1
ATOM 730 C CA . THR A 1 88 ? -20.960 8.977 20.554 1.00 55.31 88 THR A CA 1
ATOM 731 C C . THR A 1 88 ? -21.182 10.140 21.514 1.00 55.31 88 THR A C 1
ATOM 733 O O . THR A 1 88 ? -21.472 9.939 22.695 1.00 55.31 88 THR A O 1
ATOM 736 N N . ASP A 1 89 ? -21.071 11.369 21.007 1.00 55.00 89 ASP A N 1
ATOM 737 C CA . ASP A 1 89 ? -21.224 12.609 21.759 1.00 55.00 89 ASP A CA 1
ATOM 738 C C . ASP A 1 89 ? -22.672 12.833 22.198 1.00 55.00 89 ASP A C 1
ATOM 740 O O . ASP A 1 89 ? -22.901 13.261 23.335 1.00 55.00 89 ASP A O 1
ATOM 744 N N . LYS A 1 90 ? -23.663 12.450 21.378 1.00 55.84 90 LYS A N 1
ATOM 745 C CA . LYS A 1 90 ? -25.070 12.435 21.806 1.00 55.84 90 LYS A CA 1
ATOM 746 C C . LYS A 1 90 ? -25.287 11.486 22.979 1.00 55.84 90 LYS A C 1
ATOM 748 O O . LYS A 1 90 ? -25.832 11.916 23.997 1.00 55.84 90 LYS A O 1
ATOM 753 N N . ILE A 1 91 ? -24.785 10.253 22.901 1.00 55.62 91 ILE A N 1
ATOM 754 C CA . ILE A 1 91 ? -24.972 9.263 23.972 1.00 55.62 91 ILE A CA 1
ATOM 755 C C . ILE A 1 91 ? -24.219 9.677 25.250 1.00 55.62 91 ILE A C 1
ATOM 757 O O . ILE A 1 91 ? -24.742 9.563 26.360 1.00 55.62 91 ILE A O 1
ATOM 761 N N . ILE A 1 92 ? -23.017 10.245 25.121 1.00 53.94 92 ILE A N 1
ATOM 762 C CA . ILE A 1 92 ? -22.243 10.773 26.256 1.00 53.94 92 ILE A CA 1
ATOM 763 C C . ILE A 1 92 ? -22.918 12.006 26.878 1.00 53.94 92 ILE A C 1
ATOM 765 O O . ILE A 1 92 ? -22.906 12.160 28.103 1.00 53.94 92 ILE A O 1
ATOM 769 N N . SER A 1 93 ? -23.542 12.873 26.075 1.00 54.28 93 SER A N 1
ATOM 770 C CA . SER A 1 93 ? -24.286 14.041 26.568 1.00 54.28 93 SER A CA 1
ATOM 771 C C . SER A 1 93 ? -25.589 13.656 27.290 1.00 54.28 93 SER A C 1
ATOM 773 O O . SER A 1 93 ? -25.909 14.236 28.336 1.00 54.28 93 SER A O 1
ATOM 775 N N . GLU A 1 94 ? -26.290 12.613 26.832 1.00 53.25 94 GLU A N 1
ATOM 776 C CA . GLU A 1 94 ? -27.424 12.012 27.549 1.00 53.25 94 GLU A CA 1
ATOM 777 C C . GLU A 1 94 ? -26.987 11.391 28.884 1.00 53.25 94 GLU A C 1
ATOM 779 O O . GLU A 1 94 ? -27.611 11.636 29.921 1.00 53.25 94 GLU A O 1
ATOM 784 N N . LEU A 1 95 ? -25.853 10.681 28.899 1.00 51.47 95 LEU A N 1
ATOM 785 C CA . LEU A 1 95 ? -25.257 10.113 30.115 1.00 51.47 95 LEU A CA 1
ATOM 786 C C . LEU A 1 95 ? -24.855 11.182 31.146 1.00 51.47 95 LEU A C 1
ATOM 788 O O . LEU A 1 95 ? -24.877 10.917 32.354 1.00 51.47 95 LEU A O 1
ATOM 792 N N . ARG A 1 96 ? -24.489 12.387 30.690 1.00 51.91 96 ARG A N 1
ATOM 793 C CA . ARG A 1 96 ? -24.111 13.517 31.555 1.00 51.91 96 ARG A CA 1
ATOM 794 C C . ARG A 1 96 ? -25.322 14.262 32.125 1.00 51.91 96 ARG A C 1
ATOM 796 O O . ARG A 1 96 ? -25.193 14.861 33.189 1.00 51.91 96 ARG A O 1
ATOM 803 N N . SER A 1 97 ? -26.476 14.213 31.453 1.00 50.88 97 SER A N 1
ATOM 804 C CA . SER A 1 97 ? -27.684 14.967 31.824 1.00 50.88 97 SER A CA 1
ATOM 805 C C . SER A 1 97 ? -28.746 14.158 32.589 1.00 50.88 97 SER A C 1
ATOM 807 O O . SER A 1 97 ? -29.483 14.757 33.373 1.00 50.88 97 SER A O 1
ATOM 809 N N . LYS A 1 98 ? -28.827 12.820 32.450 1.00 47.19 98 LYS A N 1
ATOM 810 C CA . LYS A 1 98 ? -29.805 11.979 33.185 1.00 47.19 98 LYS A CA 1
ATOM 811 C C . LYS A 1 98 ? -29.197 10.677 33.749 1.00 47.19 98 LYS A C 1
ATOM 813 O O . LYS A 1 98 ? -28.895 9.759 32.994 1.00 47.19 98 LYS A O 1
ATOM 818 N N . PRO A 1 99 ? -29.085 10.514 35.085 1.00 48.41 99 PRO A N 1
ATOM 819 C CA . PRO A 1 99 ? -28.442 9.343 35.691 1.00 48.41 99 PRO A CA 1
ATOM 820 C C . PRO A 1 99 ? -29.336 8.099 35.861 1.00 48.41 99 PRO A C 1
ATOM 822 O O . PRO A 1 99 ? -28.817 7.062 36.268 1.00 48.41 99 PRO A O 1
ATOM 825 N N . HIS A 1 100 ? -30.642 8.169 35.575 1.00 44.47 100 HIS A N 1
ATOM 826 C CA . HIS A 1 100 ? -31.593 7.095 35.915 1.00 44.47 100 HIS A CA 1
ATOM 827 C C . HIS A 1 100 ? -31.579 5.894 34.942 1.00 44.47 100 HIS A C 1
ATOM 829 O O . HIS A 1 100 ? -31.937 4.794 35.348 1.00 44.47 100 HIS A O 1
ATOM 835 N N . ASN A 1 101 ? -31.094 6.082 33.704 1.00 49.72 101 ASN A N 1
ATOM 836 C CA . ASN A 1 101 ? -31.043 5.055 32.647 1.00 49.72 101 ASN A CA 1
ATOM 837 C C . ASN A 1 101 ? -29.610 4.750 32.170 1.00 49.72 101 ASN A C 1
ATOM 839 O O . ASN A 1 101 ? -29.409 4.323 31.036 1.00 49.72 101 ASN A O 1
ATOM 843 N N . LYS A 1 102 ? -28.595 4.953 33.028 1.00 50.78 102 LYS A N 1
ATOM 844 C CA . LYS A 1 102 ? -27.182 4.738 32.659 1.00 50.78 102 LYS A CA 1
ATOM 845 C C . LYS A 1 102 ? -26.953 3.363 32.029 1.00 50.78 102 LYS A C 1
ATOM 847 O O . LYS A 1 102 ? -26.281 3.288 31.012 1.00 50.78 102 LYS A O 1
ATOM 852 N N . MET A 1 103 ? -27.526 2.302 32.602 1.00 45.94 103 MET A N 1
ATOM 853 C CA . MET A 1 103 ? -27.307 0.929 32.133 1.00 45.94 103 MET A CA 1
ATOM 854 C C . MET A 1 103 ? -27.769 0.728 30.681 1.00 45.94 103 MET A C 1
ATOM 856 O O . MET A 1 103 ? -26.991 0.252 29.867 1.00 45.94 103 MET A O 1
ATOM 860 N N . SER A 1 104 ? -28.973 1.197 30.339 1.00 47.06 104 SER A N 1
ATOM 861 C CA . SER A 1 104 ? -29.550 1.064 28.993 1.00 47.06 104 SER A CA 1
ATOM 862 C C . SER A 1 104 ? -28.827 1.925 27.947 1.00 47.06 104 SER A C 1
ATOM 864 O O . SER A 1 104 ? -28.627 1.491 26.816 1.00 47.06 104 SER A O 1
ATOM 866 N N . SER A 1 105 ? -28.360 3.123 28.314 1.00 49.00 105 SER A N 1
ATOM 867 C CA . SER A 1 105 ? -27.552 3.962 27.414 1.00 49.00 105 SER A CA 1
ATOM 868 C C . SER A 1 105 ? -26.139 3.399 27.197 1.00 49.00 105 SER A C 1
ATOM 870 O O . SER A 1 105 ? -25.609 3.499 26.094 1.00 49.00 105 SER A O 1
ATOM 872 N N . TRP A 1 106 ? -25.536 2.765 28.213 1.00 49.81 106 TRP A N 1
ATOM 873 C CA . TRP A 1 106 ? -24.285 2.010 28.057 1.00 49.81 106 TRP A CA 1
ATOM 874 C C . TRP A 1 106 ? -24.484 0.736 27.224 1.00 49.81 106 TRP A C 1
ATOM 876 O O . TRP A 1 106 ? -23.587 0.377 26.471 1.00 49.81 106 TRP A O 1
ATOM 886 N N . GLU A 1 107 ? -25.648 0.089 27.311 1.00 49.69 107 GLU A N 1
ATOM 887 C CA . GLU A 1 107 ? -26.031 -1.050 26.461 1.00 49.69 107 GLU A CA 1
ATOM 888 C C . GLU A 1 107 ? -26.277 -0.656 25.000 1.00 49.69 107 GLU A C 1
ATOM 890 O O . GLU A 1 107 ? -25.942 -1.427 24.116 1.00 49.69 107 GLU A O 1
ATOM 895 N N . ASN A 1 108 ? -26.773 0.550 24.714 1.00 50.06 108 ASN A N 1
ATOM 896 C CA . ASN A 1 108 ? -26.853 1.050 23.335 1.00 50.06 108 ASN A CA 1
ATOM 897 C C . ASN A 1 108 ? -25.482 1.476 22.768 1.00 50.06 108 ASN A C 1
ATOM 899 O O . ASN A 1 108 ? -25.283 1.420 21.558 1.00 50.06 108 ASN A O 1
ATOM 903 N N . LEU A 1 109 ? -24.532 1.881 23.625 1.00 48.62 109 LEU A N 1
ATOM 904 C CA . LEU A 1 109 ? -23.121 2.115 23.260 1.00 48.62 109 LEU A CA 1
ATOM 905 C C . LEU A 1 109 ? -22.326 0.822 23.071 1.00 48.62 109 LEU A C 1
ATOM 907 O O . LEU A 1 109 ? -21.328 0.815 22.349 1.00 48.62 109 LEU A O 1
ATOM 911 N N . LYS A 1 110 ? -22.735 -0.269 23.730 1.00 48.62 110 LYS A N 1
ATOM 912 C CA . LYS A 1 110 ? -22.281 -1.609 23.371 1.00 48.62 110 LYS A CA 1
ATOM 913 C C . LYS A 1 110 ? -22.841 -1.886 21.984 1.00 48.62 110 LYS A C 1
ATOM 915 O O . LYS A 1 110 ? -23.982 -2.310 21.843 1.00 48.62 110 LYS A O 1
ATOM 920 N N . CYS A 1 111 ? -22.058 -1.633 20.944 1.00 44.06 111 CYS A N 1
ATOM 921 C CA . CYS A 1 111 ? -22.400 -2.123 19.621 1.00 44.06 111 CYS A CA 1
ATOM 922 C C . CYS A 1 111 ? -22.794 -3.605 19.737 1.00 44.06 111 CYS A C 1
ATOM 924 O O . CYS A 1 111 ? -22.020 -4.437 20.224 1.00 44.06 111 CYS A O 1
ATOM 926 N N . LYS A 1 112 ? -24.050 -3.863 19.363 1.00 43.38 112 LYS A N 1
ATOM 927 C CA . LYS A 1 112 ? -24.718 -5.157 19.259 1.00 43.38 112 LYS A CA 1
ATOM 928 C C . LYS A 1 112 ? -23.715 -6.254 18.873 1.00 43.38 112 LYS A C 1
ATOM 930 O O . LYS A 1 112 ? -23.092 -6.165 17.820 1.00 43.38 112 LYS A O 1
ATOM 935 N N . ASN A 1 113 ? -23.624 -7.270 19.731 1.00 42.06 113 ASN A N 1
ATOM 936 C CA . ASN A 1 113 ? -23.024 -8.602 19.557 1.00 42.06 113 ASN A CA 1
ATOM 937 C C . ASN A 1 113 ? -21.635 -8.906 20.147 1.00 42.06 113 ASN A C 1
ATOM 939 O O . ASN A 1 113 ? -21.477 -10.036 20.594 1.00 42.06 113 ASN A O 1
ATOM 943 N N . VAL A 1 114 ? -20.655 -7.994 20.242 1.00 40.88 114 VAL A N 1
ATOM 944 C CA . VAL A 1 114 ? -19.291 -8.418 20.684 1.00 40.88 114 VAL A CA 1
ATOM 945 C C . VAL A 1 114 ? -18.902 -7.943 22.090 1.00 40.88 114 VAL A C 1
ATOM 947 O O . VAL A 1 114 ? -18.190 -8.633 22.817 1.00 40.88 114 VAL A O 1
ATOM 950 N N . VAL A 1 115 ? -19.426 -6.804 22.549 1.00 48.16 115 VAL A N 1
ATOM 951 C CA . VAL A 1 115 ? -19.048 -6.216 23.856 1.00 48.16 115 VAL A CA 1
ATOM 952 C C . VAL A 1 115 ? -19.947 -6.701 25.010 1.00 48.16 115 VAL A C 1
ATOM 954 O O . VAL A 1 115 ? -19.693 -6.403 26.177 1.00 48.16 115 VAL A O 1
ATOM 957 N N . ASP A 1 116 ? -20.974 -7.511 24.729 1.00 46.09 116 ASP A N 1
ATOM 958 C CA . ASP A 1 116 ? -21.873 -8.056 25.760 1.00 46.09 116 ASP A CA 1
ATOM 959 C C . ASP A 1 116 ? -21.216 -9.071 26.707 1.00 46.09 116 ASP A C 1
ATOM 961 O O . ASP A 1 116 ? -21.742 -9.338 27.786 1.00 46.09 116 ASP A O 1
ATOM 965 N N . LEU A 1 117 ? -20.022 -9.564 26.370 1.00 44.94 117 LEU A N 1
ATOM 966 C CA . LEU A 1 117 ? -19.246 -10.478 27.212 1.00 44.94 117 LEU A CA 1
ATOM 967 C C . LEU A 1 117 ? -18.413 -9.767 28.297 1.00 44.94 117 LEU A C 1
ATOM 969 O O . LEU A 1 117 ? -17.698 -10.429 29.055 1.00 44.94 117 LEU A O 1
ATOM 973 N N . ILE A 1 118 ? -18.474 -8.432 28.396 1.00 53.50 118 ILE A N 1
ATOM 974 C CA . ILE A 1 118 ? -17.578 -7.659 29.266 1.00 53.50 118 ILE A CA 1
ATOM 975 C C . ILE A 1 118 ? -18.366 -6.832 30.286 1.00 53.50 118 ILE A C 1
ATOM 977 O O . ILE A 1 118 ? -19.073 -5.881 29.952 1.00 53.50 118 ILE A O 1
ATOM 981 N N . ASP A 1 119 ? -18.202 -7.171 31.567 1.00 55.81 119 ASP A N 1
ATOM 982 C CA . ASP A 1 119 ? -18.706 -6.362 32.677 1.00 55.81 119 ASP A CA 1
ATOM 983 C C . ASP A 1 119 ? -17.960 -5.013 32.719 1.00 55.81 119 ASP A C 1
ATOM 985 O O . ASP A 1 119 ? -16.732 -4.965 32.823 1.00 55.81 119 ASP A O 1
ATOM 989 N N . LEU A 1 120 ? -18.705 -3.902 32.681 1.00 49.91 120 LEU A N 1
ATOM 990 C CA . LEU A 1 120 ? -18.208 -2.519 32.776 1.00 49.91 120 LEU A CA 1
ATOM 991 C C . LEU A 1 120 ? -17.338 -2.273 34.024 1.00 49.91 120 LEU A C 1
ATOM 993 O O . LEU A 1 120 ? -16.529 -1.337 34.045 1.00 49.91 120 LEU A O 1
ATOM 997 N N . LYS A 1 121 ? -17.496 -3.103 35.066 1.00 50.69 121 LYS A N 1
ATOM 998 C CA . LYS A 1 121 ? -16.706 -3.058 36.306 1.00 50.69 121 LYS A CA 1
ATOM 999 C C . LYS A 1 121 ? -15.388 -3.827 36.237 1.00 50.69 121 LYS A C 1
ATOM 1001 O O . LYS A 1 121 ? -14.561 -3.674 37.140 1.00 50.69 121 LYS A O 1
ATOM 1006 N N . LYS A 1 122 ? -15.167 -4.639 35.201 1.00 57.72 122 LYS A N 1
ATOM 1007 C CA . LYS A 1 122 ? -13.959 -5.453 35.067 1.00 57.72 122 LYS A CA 1
ATOM 1008 C C . LYS A 1 122 ? -12.743 -4.536 34.940 1.00 57.72 122 LYS A C 1
ATOM 1010 O O . LYS A 1 122 ? -12.695 -3.649 34.087 1.00 57.72 122 LYS A O 1
ATOM 1015 N N . GLN A 1 123 ? -11.768 -4.729 35.827 1.00 56.66 123 GLN A N 1
ATOM 1016 C CA . GLN A 1 123 ? -10.489 -4.039 35.726 1.00 56.66 123 GLN A CA 1
ATOM 1017 C C . GLN A 1 123 ? -9.646 -4.748 34.662 1.00 56.66 123 GLN A C 1
ATOM 1019 O O . GLN A 1 123 ? -9.372 -5.939 34.804 1.00 56.66 123 GLN A O 1
ATOM 1024 N N . MET A 1 124 ? -9.249 -4.032 33.614 1.00 58.88 124 MET A N 1
ATOM 1025 C CA . MET A 1 124 ? -8.515 -4.599 32.484 1.00 58.88 124 MET A CA 1
ATOM 1026 C C . MET A 1 124 ? -7.110 -4.009 32.398 1.00 58.88 124 MET A C 1
ATOM 1028 O O . MET A 1 124 ? -6.910 -2.798 32.577 1.00 58.88 124 MET A O 1
ATOM 1032 N N . ARG A 1 125 ? -6.136 -4.888 32.155 1.00 63.69 125 ARG A N 1
ATOM 1033 C CA . ARG A 1 125 ? -4.764 -4.529 31.776 1.00 63.69 125 ARG A CA 1
ATOM 1034 C C . ARG A 1 125 ? -4.695 -4.301 30.270 1.00 63.69 125 ARG A C 1
ATOM 1036 O O . ARG A 1 125 ? -5.590 -4.726 29.545 1.00 63.69 125 ARG A O 1
ATOM 1043 N N . LEU A 1 126 ? -3.595 -3.715 29.806 1.00 63.72 126 LEU A N 1
ATOM 1044 C CA . LEU A 1 126 ? -3.335 -3.531 28.377 1.00 63.72 126 LEU A CA 1
ATOM 1045 C C . LEU A 1 126 ? -3.364 -4.868 27.607 1.00 63.72 126 LEU A C 1
ATOM 1047 O O . LEU A 1 126 ? -4.062 -4.972 26.611 1.00 63.72 126 LEU A O 1
ATOM 1051 N N . CYS A 1 127 ? -2.762 -5.934 28.150 1.00 66.62 127 CYS A N 1
ATOM 1052 C CA . CYS A 1 127 ? -2.815 -7.269 27.534 1.00 66.62 127 CYS A CA 1
ATOM 1053 C C . CYS A 1 127 ? -4.236 -7.848 27.445 1.00 66.62 127 CYS A C 1
ATOM 1055 O O . CYS A 1 127 ? -4.542 -8.616 26.539 1.00 66.62 127 CYS A O 1
ATOM 1057 N N . ASP A 1 128 ? -5.109 -7.498 28.396 1.00 69.38 128 ASP A N 1
ATOM 1058 C CA . ASP A 1 128 ? -6.502 -7.946 28.363 1.00 69.38 128 ASP A CA 1
ATOM 1059 C C . ASP A 1 128 ? -7.287 -7.180 27.274 1.00 69.38 128 ASP A C 1
ATOM 1061 O O . ASP A 1 128 ? -8.300 -7.674 26.798 1.00 69.38 128 ASP A O 1
ATOM 1065 N N . ILE A 1 129 ? -6.817 -5.996 26.862 1.00 69.31 129 ILE A N 1
ATOM 1066 C CA . ILE A 1 129 ? -7.382 -5.189 25.770 1.00 69.31 129 ILE A CA 1
ATOM 1067 C C . ILE A 1 129 ? -6.906 -5.702 24.413 1.00 69.31 129 ILE A C 1
ATOM 1069 O O . ILE A 1 129 ? -7.725 -5.843 23.511 1.00 69.31 129 ILE A O 1
ATOM 1073 N N . ASP A 1 130 ? -5.630 -6.066 24.286 1.00 70.69 130 ASP A N 1
ATOM 1074 C CA . ASP A 1 130 ? -5.116 -6.721 23.077 1.00 70.69 130 ASP A CA 1
ATOM 1075 C C . ASP A 1 130 ? -5.852 -8.042 22.816 1.00 70.69 130 ASP A C 1
ATOM 1077 O O . ASP A 1 130 ? -6.280 -8.315 21.697 1.00 70.69 130 ASP A O 1
ATOM 1081 N N . ALA A 1 131 ? -6.100 -8.824 23.874 1.00 72.94 131 ALA A N 1
ATOM 1082 C CA . ALA A 1 131 ? -6.907 -10.039 23.788 1.00 72.94 131 ALA A CA 1
ATOM 1083 C C . ALA A 1 131 ? -8.356 -9.758 23.353 1.00 72.94 131 ALA A C 1
ATOM 1085 O O . ALA A 1 131 ? -8.950 -10.568 22.643 1.00 72.94 131 ALA A O 1
ATOM 1086 N N . LEU A 1 132 ? -8.927 -8.614 23.747 1.00 72.56 132 LEU A N 1
ATOM 1087 C CA . LEU A 1 132 ? -10.255 -8.204 23.294 1.00 72.56 132 LEU A CA 1
ATOM 1088 C C . LEU A 1 132 ? -10.261 -7.800 21.824 1.00 72.56 132 LEU A C 1
ATOM 1090 O O . LEU A 1 132 ? -11.163 -8.223 21.106 1.00 72.56 132 LEU A O 1
ATOM 1094 N N . PHE A 1 133 ? -9.267 -7.038 21.364 1.00 73.19 133 PHE A N 1
ATOM 1095 C CA . PHE A 1 133 ? -9.142 -6.706 19.945 1.00 73.19 133 PHE A CA 1
ATOM 1096 C C . PHE A 1 133 ? -8.965 -7.954 19.094 1.00 73.19 133 PHE A C 1
ATOM 1098 O O . PHE A 1 133 ? -9.659 -8.095 18.094 1.00 73.19 133 PHE A O 1
ATOM 1105 N N . TRP A 1 134 ? -8.150 -8.904 19.545 1.00 77.75 134 TRP A N 1
ATOM 1106 C CA . TRP A 1 134 ? -7.992 -10.175 18.852 1.00 77.75 134 TRP A CA 1
ATOM 1107 C C . TRP A 1 134 ? -9.279 -11.016 18.855 1.00 77.75 134 TRP A C 1
ATOM 1109 O O . TRP A 1 134 ? -9.638 -11.609 17.839 1.00 77.75 134 TRP A O 1
ATOM 1119 N N . SER A 1 135 ? -10.030 -11.025 19.965 1.00 72.19 135 SER A N 1
ATOM 1120 C CA . SER A 1 135 ? -11.337 -11.698 20.020 1.00 72.19 135 SER A CA 1
ATOM 1121 C C . SER A 1 135 ? -12.379 -11.040 19.112 1.00 72.19 135 SER A C 1
ATOM 1123 O O . SER A 1 135 ? -13.199 -11.737 18.524 1.00 72.19 135 SER A O 1
ATOM 1125 N N . LEU A 1 136 ? -12.327 -9.712 18.968 1.00 73.25 136 LEU A N 1
ATOM 1126 C CA . LEU A 1 136 ? -13.183 -8.952 18.066 1.00 73.25 136 LEU A CA 1
ATOM 1127 C C . LEU A 1 136 ? -12.817 -9.237 16.609 1.00 73.25 136 LEU A C 1
ATOM 1129 O O . LEU A 1 136 ? -13.707 -9.505 15.814 1.00 73.25 136 LEU A O 1
ATOM 1133 N N . GLU A 1 137 ? -11.528 -9.215 16.272 1.00 72.62 137 GLU A N 1
ATOM 1134 C CA . GLU A 1 137 ? -11.038 -9.563 14.937 1.00 72.62 137 GLU A CA 1
ATOM 1135 C C . GLU A 1 137 ? -11.464 -10.984 14.561 1.00 72.62 137 GLU A C 1
ATOM 1137 O O . GLU A 1 137 ? -12.057 -11.179 13.508 1.00 72.62 137 GLU A O 1
ATOM 1142 N N . THR A 1 138 ? -11.275 -11.953 15.460 1.00 74.12 138 THR A N 1
ATOM 1143 C CA . THR A 1 138 ? -11.689 -13.347 15.235 1.00 74.12 138 THR A CA 1
ATOM 1144 C C . THR A 1 138 ? -13.206 -13.462 15.070 1.00 74.12 138 THR A C 1
ATOM 1146 O O . THR A 1 138 ? -13.665 -14.084 14.124 1.00 74.12 138 THR A O 1
ATOM 1149 N N . ALA A 1 139 ? -13.999 -12.796 15.915 1.00 68.81 139 ALA A N 1
ATOM 1150 C CA . ALA A 1 139 ? -15.460 -12.811 15.803 1.00 68.81 139 ALA A CA 1
ATOM 1151 C C . ALA A 1 139 ? -15.979 -12.170 14.502 1.00 68.81 139 ALA A C 1
ATOM 1153 O O . ALA A 1 139 ? -17.029 -12.566 14.000 1.00 68.81 139 ALA A O 1
ATOM 1154 N N . ILE A 1 140 ? -15.265 -11.174 13.968 1.00 70.81 140 ILE A N 1
ATOM 1155 C CA . ILE A 1 140 ? -15.587 -10.539 12.686 1.00 70.81 140 ILE A CA 1
ATOM 1156 C C . ILE A 1 140 ? -15.174 -11.449 11.519 1.00 70.81 140 ILE A C 1
ATOM 1158 O O . ILE A 1 140 ? -15.944 -11.607 10.574 1.00 70.81 140 ILE A O 1
ATOM 1162 N N . CYS A 1 141 ? -14.004 -12.086 11.596 1.00 69.94 141 CYS A N 1
ATOM 1163 C CA . CYS A 1 141 ? -13.515 -13.019 10.577 1.00 69.94 141 CYS A CA 1
ATOM 1164 C C . CYS A 1 141 ? -14.312 -14.335 10.527 1.00 69.94 141 CYS A C 1
ATOM 1166 O O . CYS A 1 141 ? -14.451 -14.907 9.453 1.00 69.94 141 CYS A O 1
ATOM 1168 N N . ASP A 1 142 ? -14.855 -14.795 11.658 1.00 68.38 142 ASP A N 1
ATOM 1169 C CA . ASP A 1 142 ? -15.676 -16.012 11.759 1.00 68.38 142 ASP A CA 1
ATOM 1170 C C . ASP A 1 142 ? -17.121 -15.813 11.253 1.00 68.38 142 ASP A C 1
ATOM 1172 O O . ASP A 1 142 ? -17.883 -16.777 11.145 1.00 68.38 142 ASP A O 1
ATOM 1176 N N . SER A 1 143 ? -17.535 -14.571 10.973 1.00 65.12 143 SER A N 1
ATOM 1177 C CA . SER A 1 143 ? -18.873 -14.280 10.449 1.00 65.12 143 SER A CA 1
ATOM 1178 C C . SER A 1 143 ? -18.991 -14.644 8.961 1.00 65.12 143 SER A C 1
ATOM 1180 O O . SER A 1 143 ? -18.031 -14.501 8.208 1.00 65.12 143 SER A O 1
ATOM 1182 N N . GLU A 1 144 ? -20.173 -15.105 8.519 1.00 57.88 144 GLU A N 1
ATOM 1183 C CA . GLU A 1 144 ? -20.432 -15.453 7.102 1.00 57.88 144 GLU A CA 1
ATOM 1184 C C . GLU A 1 144 ? -20.166 -14.267 6.145 1.00 57.88 144 GLU A C 1
ATOM 1186 O O . GLU A 1 144 ? -19.819 -14.476 4.983 1.00 57.88 144 GLU A O 1
ATOM 1191 N N . ASP A 1 145 ? -20.236 -13.033 6.657 1.00 59.78 145 ASP A N 1
ATOM 1192 C CA . ASP A 1 145 ? -19.877 -11.788 5.973 1.00 59.78 145 ASP A CA 1
ATOM 1193 C C . ASP A 1 145 ? -18.461 -11.317 6.361 1.00 59.78 145 ASP A C 1
ATOM 1195 O O . ASP A 1 145 ? -18.277 -10.180 6.801 1.00 59.78 145 ASP A O 1
ATOM 1199 N N . ASN A 1 146 ? -17.443 -12.177 6.223 1.00 67.94 146 ASN A N 1
ATOM 1200 C CA . ASN A 1 146 ? -16.064 -11.790 6.531 1.00 67.94 146 ASN A CA 1
ATOM 1201 C C . ASN A 1 146 ? -15.661 -10.562 5.683 1.00 67.94 146 ASN A C 1
ATOM 1203 O O . ASN A 1 146 ? -15.559 -10.670 4.454 1.00 67.94 146 ASN A O 1
ATOM 1207 N N . PRO A 1 147 ? -15.381 -9.399 6.303 1.00 66.94 147 PRO A N 1
ATOM 1208 C CA . PRO A 1 147 ? -15.056 -8.185 5.567 1.00 66.94 147 PRO A CA 1
ATOM 1209 C C . PRO A 1 147 ? -13.734 -8.284 4.806 1.00 66.94 147 PRO A C 1
ATOM 1211 O O . PRO A 1 147 ? -13.524 -7.514 3.875 1.00 66.94 147 PRO A O 1
ATOM 1214 N N . LEU A 1 148 ? -12.850 -9.217 5.178 1.00 69.00 148 LEU A N 1
ATOM 1215 C CA . LEU A 1 148 ? -11.595 -9.468 4.472 1.00 69.00 148 LEU A CA 1
ATOM 1216 C C . LEU A 1 148 ? -11.795 -10.323 3.218 1.00 69.00 148 LEU A C 1
ATOM 1218 O O . LEU A 1 148 ? -11.119 -10.092 2.220 1.00 69.00 148 LEU A O 1
ATOM 1222 N N . ASP A 1 149 ? -12.719 -11.287 3.250 1.00 71.62 149 ASP A N 1
ATOM 1223 C CA . ASP A 1 149 ? -12.996 -12.148 2.096 1.00 71.62 149 ASP A CA 1
ATOM 1224 C C . ASP A 1 149 ? -13.969 -11.506 1.108 1.00 71.62 149 ASP A C 1
ATOM 1226 O O . ASP A 1 149 ? -13.840 -11.717 -0.095 1.00 71.62 149 ASP A O 1
ATOM 123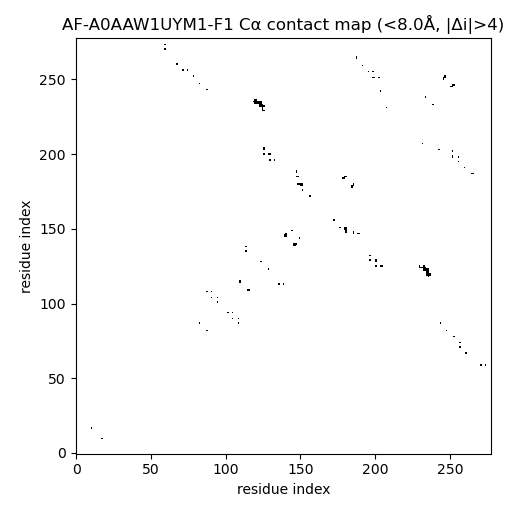0 N N . ASN A 1 150 ? -14.881 -10.667 1.604 1.00 71.44 150 ASN A N 1
ATOM 1231 C CA . ASN A 1 150 ? -15.916 -10.009 0.816 1.00 71.44 150 ASN A CA 1
ATOM 1232 C C . ASN A 1 150 ? -15.652 -8.507 0.612 1.00 71.44 150 ASN A C 1
ATOM 1234 O O . ASN A 1 150 ? -16.599 -7.746 0.451 1.00 71.44 150 ASN A O 1
ATOM 1238 N N . LEU A 1 151 ? -14.392 -8.046 0.575 1.00 74.06 151 LEU A N 1
ATOM 1239 C CA . LEU A 1 151 ? -14.056 -6.627 0.312 1.00 74.06 151 LEU A CA 1
ATOM 1240 C C . LEU A 1 151 ? -14.795 -6.065 -0.912 1.00 74.06 151 LEU A C 1
ATOM 1242 O O . LEU A 1 151 ? -15.253 -4.922 -0.918 1.00 74.06 151 LEU A O 1
ATOM 1246 N N . ASN A 1 152 ? -14.948 -6.913 -1.923 1.00 76.31 152 ASN A N 1
ATOM 1247 C CA . ASN A 1 152 ? -15.637 -6.623 -3.164 1.00 76.31 152 ASN A CA 1
ATOM 1248 C C . ASN A 1 152 ? -17.128 -6.255 -2.969 1.00 76.31 152 ASN A C 1
ATOM 1250 O O . ASN A 1 152 ? -17.636 -5.371 -3.655 1.00 76.31 152 ASN A O 1
ATOM 1254 N N . SER A 1 153 ? -17.828 -6.855 -1.997 1.00 75.88 153 SER A N 1
ATOM 1255 C CA . SER A 1 153 ? -19.258 -6.593 -1.755 1.00 75.88 153 SER A CA 1
ATOM 1256 C C . SER A 1 153 ? -19.528 -5.230 -1.106 1.00 75.88 153 SER A C 1
ATOM 1258 O O . SER A 1 153 ? -20.629 -4.692 -1.234 1.00 75.88 153 SER A O 1
ATOM 1260 N N . TYR A 1 154 ? -18.524 -4.643 -0.448 1.00 73.06 154 TYR A N 1
ATOM 1261 C CA . TYR A 1 154 ? -18.625 -3.321 0.177 1.00 73.06 154 TYR A CA 1
ATOM 1262 C C . TYR A 1 154 ? -18.420 -2.169 -0.812 1.00 73.06 154 TYR A C 1
ATOM 1264 O O . TYR A 1 154 ? -18.737 -1.021 -0.490 1.00 73.06 154 TYR A O 1
ATOM 1272 N N . ILE A 1 155 ? -17.913 -2.453 -2.014 1.00 78.69 155 ILE A N 1
ATOM 1273 C CA . ILE A 1 155 ? -17.721 -1.457 -3.065 1.00 78.69 155 ILE A CA 1
ATOM 1274 C C . ILE A 1 155 ? -18.910 -1.523 -4.019 1.00 78.69 155 ILE A C 1
ATOM 1276 O O . ILE A 1 155 ? -19.191 -2.536 -4.652 1.00 78.69 155 ILE A O 1
ATOM 1280 N N . ASN A 1 156 ? -19.624 -0.407 -4.155 1.00 72.12 156 ASN A N 1
ATOM 1281 C CA . ASN A 1 156 ? -20.649 -0.291 -5.181 1.00 72.12 156 ASN A CA 1
ATOM 1282 C C . ASN A 1 156 ? -19.992 0.041 -6.529 1.00 72.12 156 ASN A C 1
ATOM 1284 O O . ASN A 1 156 ? -19.787 1.209 -6.853 1.00 72.12 156 ASN A O 1
ATOM 1288 N N . TRP A 1 157 ? -19.687 -0.989 -7.318 1.00 75.50 157 TRP A N 1
ATOM 1289 C CA . TRP A 1 157 ? -19.085 -0.865 -8.653 1.00 75.50 157 TRP A CA 1
ATOM 1290 C C . TRP A 1 157 ? -20.013 -0.260 -9.714 1.00 75.50 157 TRP A C 1
ATOM 1292 O O . TRP A 1 157 ? -19.603 -0.050 -10.856 1.00 75.50 157 TRP A O 1
ATOM 1302 N N . ARG A 1 158 ? -21.280 0.013 -9.375 1.00 63.31 158 ARG A N 1
ATOM 1303 C CA . ARG A 1 158 ? -22.270 0.498 -10.336 1.00 63.31 158 ARG A CA 1
ATOM 1304 C C . ARG A 1 158 ? -22.076 1.987 -10.624 1.00 63.31 158 ARG A C 1
ATOM 1306 O O . ARG A 1 158 ? -22.463 2.843 -9.830 1.00 63.31 158 ARG A O 1
ATOM 1313 N N . LEU A 1 159 ? -21.536 2.286 -11.801 1.00 58.19 159 LEU A N 1
ATOM 1314 C CA . LEU A 1 159 ? -21.464 3.640 -12.344 1.00 58.19 159 LEU A CA 1
ATOM 1315 C C . LEU A 1 159 ? -22.816 4.058 -12.946 1.00 58.19 159 LEU A C 1
ATOM 1317 O O . LEU A 1 159 ? -23.562 3.235 -13.478 1.00 58.19 159 LEU A O 1
ATOM 1321 N N . ASN A 1 160 ? -23.152 5.345 -12.820 1.00 57.03 160 ASN A N 1
ATOM 1322 C CA . ASN A 1 160 ? -24.350 5.923 -13.425 1.00 57.03 160 ASN A CA 1
ATOM 1323 C C . ASN A 1 160 ? -24.111 6.043 -14.937 1.00 57.03 160 ASN A C 1
ATOM 1325 O O . ASN A 1 160 ? -23.273 6.827 -15.381 1.00 57.03 160 ASN A O 1
ATOM 1329 N N . ASP A 1 161 ? -24.804 5.194 -15.680 1.00 51.88 161 ASP A N 1
ATOM 1330 C CA . ASP A 1 161 ? -24.583 4.873 -17.084 1.00 51.88 161 ASP A CA 1
ATOM 1331 C C . ASP A 1 161 ? -24.913 6.052 -18.010 1.00 51.88 161 ASP A C 1
ATOM 1333 O O . ASP A 1 161 ? -26.050 6.517 -18.017 1.00 51.88 161 ASP A O 1
ATOM 1337 N N . ASN A 1 162 ? -23.908 6.552 -18.739 1.00 54.00 162 ASN A N 1
ATOM 1338 C CA . ASN A 1 162 ? -24.040 7.451 -19.889 1.00 54.00 162 ASN A CA 1
ATOM 1339 C C . ASN A 1 162 ? -22.718 7.472 -20.703 1.00 54.00 162 ASN A C 1
ATOM 1341 O O . ASN A 1 162 ? -21.997 8.471 -20.681 1.00 54.00 162 ASN A O 1
ATOM 1345 N N . GLY A 1 163 ? -22.400 6.406 -21.454 1.00 56.06 163 GLY A N 1
ATOM 1346 C CA . GLY A 1 163 ? -21.690 6.562 -22.740 1.00 56.06 163 GLY A CA 1
ATOM 1347 C C . GLY A 1 163 ? -20.400 5.763 -23.036 1.00 56.06 163 GLY A C 1
ATOM 1348 O O . GLY A 1 163 ? -19.355 5.935 -22.414 1.00 56.06 163 GLY A O 1
ATOM 1349 N N . THR A 1 164 ? -20.454 5.060 -24.177 1.00 56.28 164 THR A N 1
ATOM 1350 C CA . THR A 1 164 ? -19.459 4.892 -25.274 1.00 56.28 164 THR A CA 1
ATOM 1351 C C . THR A 1 164 ? -18.096 4.222 -25.055 1.00 56.28 164 THR A C 1
ATOM 1353 O O . THR A 1 164 ? -17.523 3.787 -26.047 1.00 56.28 164 THR A O 1
ATOM 1356 N N . ASN A 1 165 ? -17.584 4.073 -23.834 1.00 59.41 165 ASN A N 1
ATOM 1357 C CA . ASN A 1 165 ? -16.306 3.381 -23.564 1.00 59.41 165 ASN A CA 1
ATOM 1358 C C . ASN A 1 165 ? -16.496 2.175 -22.625 1.00 59.41 165 ASN A C 1
ATOM 1360 O O . ASN A 1 165 ? -15.637 1.878 -21.796 1.00 59.41 165 ASN A O 1
ATOM 1364 N N . GLU A 1 166 ? -17.649 1.514 -22.731 1.00 63.59 166 GLU A N 1
ATOM 1365 C CA . GLU A 1 166 ? -18.063 0.410 -21.859 1.00 63.59 166 GLU A CA 1
ATOM 1366 C C . GLU A 1 166 ? -16.997 -0.684 -21.767 1.00 63.59 166 GLU A C 1
ATOM 1368 O O . GLU A 1 166 ? -16.649 -1.067 -20.658 1.00 63.59 166 GLU A O 1
ATOM 1373 N N . ASP A 1 167 ? -16.403 -1.104 -22.886 1.00 74.62 167 ASP A N 1
ATOM 1374 C CA . ASP A 1 167 ? -15.502 -2.264 -22.905 1.00 74.62 167 ASP A CA 1
ATOM 1375 C C . ASP A 1 167 ? -14.229 -2.049 -22.067 1.00 74.62 167 ASP A C 1
ATOM 1377 O O . ASP A 1 167 ? -13.924 -2.844 -21.182 1.00 74.62 167 ASP A O 1
ATOM 1381 N N . ILE A 1 168 ? -13.520 -0.930 -22.270 1.00 79.81 168 ILE A N 1
ATOM 1382 C CA . ILE A 1 168 ? -12.265 -0.643 -21.549 1.00 79.81 168 ILE A CA 1
ATOM 1383 C C . ILE A 1 168 ? -12.537 -0.376 -20.063 1.00 79.81 168 ILE A C 1
ATOM 1385 O O . ILE A 1 168 ? -11.759 -0.787 -19.203 1.00 79.81 168 ILE A O 1
ATOM 1389 N N . TYR A 1 169 ? -13.634 0.318 -19.737 1.00 79.75 169 TYR A N 1
ATOM 1390 C CA . TYR A 1 169 ? -13.992 0.574 -18.342 1.00 79.75 169 TYR A CA 1
ATOM 1391 C C . TYR A 1 169 ? -14.463 -0.695 -17.630 1.00 79.75 169 TYR A C 1
ATOM 1393 O O . TYR A 1 169 ? -14.113 -0.893 -16.468 1.00 79.75 169 TYR A O 1
ATOM 1401 N N . HIS A 1 170 ? -15.211 -1.566 -18.310 1.00 79.56 170 HIS A N 1
ATOM 1402 C CA . HIS A 1 170 ? -15.604 -2.863 -17.771 1.00 79.56 170 HIS A CA 1
ATOM 1403 C C . HIS A 1 170 ? -14.402 -3.770 -17.539 1.00 79.56 170 HIS A C 1
ATOM 1405 O O . HIS A 1 170 ? -14.339 -4.400 -16.486 1.00 79.56 170 HIS A O 1
ATOM 1411 N N . ASP A 1 171 ? -13.441 -3.796 -18.463 1.00 83.94 171 ASP A N 1
ATOM 1412 C CA . ASP A 1 171 ? -12.203 -4.550 -18.282 1.00 83.94 171 ASP A CA 1
ATOM 1413 C C . ASP A 1 171 ? -11.396 -4.010 -17.089 1.00 83.94 171 ASP A C 1
ATOM 1415 O O . ASP A 1 171 ? -11.017 -4.787 -16.220 1.00 83.94 171 ASP A O 1
ATOM 1419 N N . LEU A 1 172 ? -11.238 -2.687 -16.950 1.00 83.19 172 LEU A N 1
ATOM 1420 C CA . LEU A 1 172 ? -10.532 -2.092 -15.806 1.00 83.19 172 LEU A CA 1
ATOM 1421 C C . LEU A 1 172 ? -11.220 -2.385 -14.461 1.00 83.19 172 LEU A C 1
ATOM 1423 O O . LEU A 1 172 ? -10.550 -2.627 -13.455 1.00 83.19 172 LEU A O 1
ATOM 1427 N N . ILE A 1 173 ? -12.555 -2.333 -14.427 1.00 84.38 173 ILE A N 1
ATOM 1428 C CA . ILE A 1 173 ? -13.342 -2.658 -13.231 1.00 84.38 173 ILE A CA 1
ATOM 1429 C C . ILE A 1 173 ? -13.189 -4.138 -12.884 1.00 84.38 173 ILE A C 1
ATOM 1431 O O . ILE A 1 173 ? -12.969 -4.452 -11.717 1.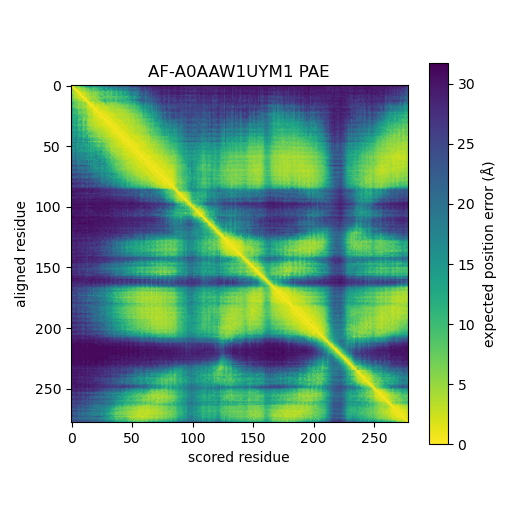00 84.38 173 ILE A O 1
ATOM 1435 N N . ARG A 1 174 ? -13.252 -5.031 -13.878 1.00 84.94 174 ARG A N 1
ATOM 1436 C CA . ARG A 1 174 ? -13.048 -6.471 -13.681 1.00 84.94 174 ARG A CA 1
ATOM 1437 C C . ARG A 1 174 ? -11.646 -6.759 -13.149 1.00 84.94 174 ARG A C 1
ATOM 1439 O O . ARG A 1 174 ? -11.521 -7.425 -12.132 1.00 84.94 174 ARG A O 1
ATOM 1446 N N . ASP A 1 175 ? -10.613 -6.189 -13.761 1.00 85.94 175 ASP A N 1
ATOM 1447 C CA . ASP A 1 175 ? -9.229 -6.387 -13.324 1.00 85.94 175 ASP A CA 1
ATOM 1448 C C . ASP A 1 175 ? -9.010 -5.840 -11.897 1.00 85.94 175 ASP A C 1
ATOM 1450 O O . ASP A 1 175 ? -8.291 -6.431 -11.091 1.00 85.94 175 ASP A O 1
ATOM 1454 N N . SER A 1 176 ? -9.680 -4.735 -11.542 1.00 87.12 176 SER A N 1
ATOM 1455 C CA . SER A 1 176 ? -9.662 -4.184 -10.177 1.00 87.12 176 SER A CA 1
ATOM 1456 C C . SER A 1 176 ? -10.406 -5.070 -9.175 1.00 87.12 176 SER A C 1
ATOM 1458 O O . SER A 1 176 ? -9.999 -5.163 -8.017 1.00 87.12 176 SER A O 1
ATOM 1460 N N . GLN A 1 177 ? -11.491 -5.712 -9.604 1.00 83.81 177 GLN A N 1
ATOM 1461 C CA . GLN A 1 177 ? -12.251 -6.660 -8.802 1.00 83.81 177 GLN A CA 1
ATOM 1462 C C . GLN A 1 177 ? -11.419 -7.918 -8.510 1.00 83.81 177 GLN A C 1
ATOM 1464 O O . GLN A 1 177 ? -11.286 -8.303 -7.348 1.00 83.81 177 GLN A O 1
ATOM 1469 N N . ASP A 1 178 ? -10.788 -8.488 -9.537 1.00 86.62 178 ASP A N 1
ATOM 1470 C CA . ASP A 1 178 ? -9.918 -9.663 -9.419 1.00 86.62 178 ASP A CA 1
ATOM 1471 C C . ASP A 1 178 ? -8.712 -9.373 -8.504 1.00 86.62 178 ASP A C 1
ATOM 1473 O O . ASP A 1 178 ? -8.322 -10.191 -7.663 1.00 86.62 178 ASP A O 1
ATOM 1477 N N . LEU A 1 179 ? -8.150 -8.162 -8.596 1.00 86.62 179 LEU A N 1
ATOM 1478 C CA . LEU A 1 179 ? -7.066 -7.726 -7.719 1.00 86.62 179 LEU A CA 1
ATOM 1479 C C . LEU A 1 179 ? -7.487 -7.713 -6.240 1.00 86.62 179 LEU A C 1
ATOM 1481 O O . LEU A 1 179 ? -6.704 -8.114 -5.381 1.00 86.62 179 LEU A O 1
ATOM 1485 N N . LEU A 1 180 ? -8.711 -7.281 -5.921 1.00 84.31 180 LEU A N 1
ATOM 1486 C CA . LEU A 1 180 ? -9.205 -7.234 -4.538 1.00 84.31 180 LEU A CA 1
ATOM 1487 C C . LEU A 1 180 ? -9.476 -8.619 -3.944 1.00 84.31 180 LEU A C 1
ATOM 1489 O O . LEU A 1 180 ? -9.393 -8.784 -2.727 1.00 84.31 180 LEU A O 1
ATOM 1493 N N . GLU A 1 181 ? -9.774 -9.609 -4.783 1.00 83.69 181 GLU A N 1
ATOM 1494 C CA . GLU A 1 181 ? -9.988 -10.998 -4.363 1.00 83.69 181 GLU A CA 1
ATOM 1495 C C . GLU A 1 181 ? -8.668 -11.756 -4.133 1.00 83.69 181 GLU A C 1
ATOM 1497 O O . GLU A 1 181 ? -8.666 -12.838 -3.542 1.00 83.69 181 GLU A O 1
ATOM 1502 N N . THR A 1 182 ? -7.536 -11.167 -4.529 1.00 88.06 182 THR A N 1
ATOM 1503 C CA . THR A 1 182 ? -6.206 -11.767 -4.394 1.00 88.06 182 THR A CA 1
ATOM 1504 C C . THR A 1 182 ? -5.774 -11.900 -2.926 1.00 88.06 182 THR A C 1
ATOM 1506 O O . THR A 1 182 ? -5.899 -10.966 -2.127 1.00 88.06 182 THR A O 1
ATOM 1509 N N . ASP A 1 183 ? -5.163 -13.039 -2.577 1.00 84.56 183 ASP A N 1
ATOM 1510 C CA . ASP A 1 183 ? -4.677 -13.343 -1.218 1.00 84.56 183 ASP A CA 1
ATOM 1511 C C . ASP A 1 183 ? -3.687 -12.298 -0.673 1.00 84.56 183 ASP A C 1
ATOM 1513 O O . ASP A 1 183 ? -3.640 -12.030 0.532 1.00 84.56 183 ASP A O 1
ATOM 1517 N N . GLU A 1 184 ? -2.909 -11.666 -1.555 1.00 85.38 184 GLU A N 1
ATOM 1518 C CA . GLU A 1 184 ? -1.990 -10.584 -1.198 1.00 85.38 184 GLU A CA 1
ATOM 1519 C C . GLU A 1 184 ? -2.730 -9.364 -0.634 1.00 85.38 184 GLU A C 1
ATOM 1521 O O . GLU A 1 184 ? -2.317 -8.824 0.396 1.00 85.38 184 GLU A O 1
ATOM 1526 N N . VAL A 1 185 ? -3.855 -8.965 -1.242 1.00 85.44 185 VAL A N 1
ATOM 1527 C CA . VAL A 1 185 ? -4.679 -7.841 -0.769 1.00 85.44 185 VAL A CA 1
ATOM 1528 C C . VAL A 1 185 ? -5.351 -8.189 0.552 1.00 85.44 185 VAL A C 1
ATOM 1530 O O . VAL A 1 185 ? -5.335 -7.374 1.479 1.00 85.44 185 VAL A O 1
ATOM 1533 N N . LYS A 1 186 ? -5.876 -9.410 0.691 1.00 84.75 186 LYS A N 1
ATOM 1534 C CA . LYS A 1 186 ? -6.465 -9.889 1.952 1.00 84.75 186 LYS A CA 1
ATOM 1535 C C . LYS A 1 186 ? -5.444 -9.876 3.091 1.00 84.75 186 LYS A C 1
ATOM 1537 O O . LYS A 1 186 ? -5.703 -9.322 4.164 1.00 84.75 186 LYS A O 1
ATOM 1542 N N . SER A 1 187 ? -4.242 -10.400 2.840 1.00 84.62 187 SER A N 1
ATOM 1543 C CA . SER A 1 187 ? -3.137 -10.396 3.806 1.00 84.62 187 SER A CA 1
ATOM 1544 C C . SER A 1 187 ? -2.689 -8.979 4.161 1.00 84.62 187 SER A C 1
ATOM 1546 O O . SER A 1 187 ? -2.483 -8.664 5.337 1.00 84.62 187 SER A O 1
ATOM 1548 N N . LEU A 1 188 ? -2.561 -8.096 3.165 1.00 85.19 188 LEU A N 1
ATOM 1549 C CA . LEU A 1 188 ? -2.180 -6.705 3.387 1.00 85.19 188 LEU A CA 1
ATOM 1550 C C . LEU A 1 188 ? -3.229 -5.971 4.226 1.00 85.19 188 LEU A C 1
ATOM 1552 O O . LEU A 1 188 ? -2.872 -5.244 5.152 1.00 85.19 188 LEU A O 1
ATOM 1556 N N . THR A 1 189 ? -4.509 -6.207 3.945 1.00 82.88 189 THR A N 1
ATOM 1557 C CA . THR A 1 189 ? -5.632 -5.605 4.667 1.00 82.88 189 THR A CA 1
ATOM 1558 C C . THR A 1 189 ? -5.640 -6.053 6.127 1.00 82.88 189 THR A C 1
ATOM 1560 O O . THR A 1 189 ? -5.667 -5.203 7.017 1.00 82.88 189 THR A O 1
ATOM 1563 N N . SER A 1 190 ? -5.490 -7.355 6.398 1.00 84.25 190 SER A N 1
ATOM 1564 C CA . SER A 1 190 ? -5.341 -7.874 7.767 1.00 84.25 190 SER A CA 1
ATOM 1565 C C . SER A 1 190 ? -4.142 -7.244 8.492 1.00 84.25 190 SER A C 1
ATOM 1567 O O . SER A 1 190 ? -4.251 -6.819 9.643 1.00 84.25 190 SER A O 1
ATOM 1569 N N . GLN A 1 191 ? -2.999 -7.085 7.817 1.00 82.81 191 GLN A N 1
ATOM 1570 C CA . GLN A 1 191 ? -1.826 -6.427 8.404 1.00 82.81 191 GLN A CA 1
ATOM 1571 C C . GLN A 1 191 ? -2.066 -4.937 8.701 1.00 82.81 191 GLN A C 1
ATOM 1573 O O . GLN A 1 191 ? -1.587 -4.433 9.720 1.00 82.81 191 GLN A O 1
ATOM 1578 N N . CYS A 1 192 ? -2.795 -4.226 7.839 1.00 82.12 192 CYS A N 1
ATOM 1579 C CA . CYS A 1 192 ? -3.180 -2.831 8.059 1.00 82.12 192 CYS A CA 1
ATOM 1580 C C . CYS A 1 192 ? -4.123 -2.690 9.263 1.00 82.12 192 CYS A C 1
ATOM 1582 O O . CYS A 1 192 ? -3.911 -1.811 10.100 1.00 82.12 192 CYS A O 1
ATOM 1584 N N . VAL A 1 193 ? -5.106 -3.585 9.397 1.00 82.56 193 VAL A N 1
ATOM 1585 C CA . VAL A 1 193 ? -6.034 -3.631 10.540 1.00 82.56 193 VAL A CA 1
ATOM 1586 C C . VAL A 1 193 ? -5.283 -3.901 11.847 1.00 82.56 193 VAL A C 1
ATOM 1588 O O . VAL A 1 193 ? -5.405 -3.130 12.800 1.00 82.56 193 VAL A O 1
ATOM 1591 N N . ASN A 1 194 ? -4.418 -4.917 11.865 1.00 83.19 194 ASN A N 1
ATOM 1592 C CA . ASN A 1 194 ? -3.587 -5.257 13.022 1.00 83.19 194 ASN A CA 1
ATOM 1593 C C . ASN A 1 194 ? -2.693 -4.091 13.469 1.00 83.19 194 ASN A C 1
ATOM 1595 O O . ASN A 1 194 ? -2.587 -3.786 14.658 1.00 83.19 194 ASN A O 1
ATOM 1599 N N . ARG A 1 195 ? -2.087 -3.371 12.518 1.00 81.94 195 ARG A N 1
ATOM 1600 C CA . ARG A 1 195 ? -1.319 -2.151 12.815 1.00 81.94 195 A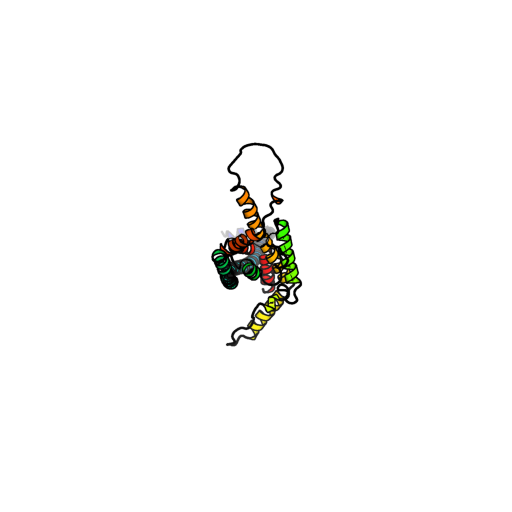RG A CA 1
ATOM 1601 C C . ARG A 1 195 ? -2.188 -1.043 13.401 1.00 81.94 195 ARG A C 1
ATOM 1603 O O . ARG A 1 195 ? -1.735 -0.351 14.310 1.00 81.94 195 ARG A O 1
ATOM 1610 N N . GLY A 1 196 ? -3.424 -0.900 12.926 1.00 79.81 196 GLY A N 1
ATOM 1611 C CA . GLY A 1 196 ? -4.410 0.007 13.510 1.00 79.81 196 GLY A CA 1
ATOM 1612 C C . GLY A 1 196 ? -4.682 -0.295 14.983 1.00 79.81 196 GLY A C 1
ATOM 1613 O O . GLY A 1 196 ? -4.622 0.615 15.812 1.00 79.81 196 GLY A O 1
ATOM 1614 N N . PHE A 1 197 ? -4.887 -1.569 15.328 1.00 77.38 197 PHE A N 1
ATOM 1615 C CA . PHE A 1 197 ? -5.080 -1.994 16.717 1.00 77.38 197 PHE A CA 1
ATOM 1616 C C . PHE A 1 197 ? -3.838 -1.775 17.583 1.00 77.38 197 PHE A C 1
ATOM 1618 O O . PHE A 1 197 ? -3.959 -1.219 18.673 1.00 77.38 197 PHE A O 1
ATOM 1625 N N . ILE A 1 198 ? -2.640 -2.107 17.088 1.00 79.50 198 ILE A N 1
ATOM 1626 C CA . ILE A 1 198 ? -1.376 -1.841 17.799 1.00 79.50 198 ILE A CA 1
ATOM 1627 C C . ILE A 1 198 ? -1.209 -0.342 18.061 1.00 79.50 198 ILE A C 1
ATOM 1629 O O . ILE A 1 198 ? -0.824 0.068 19.155 1.00 79.50 198 ILE A O 1
ATOM 1633 N N . GLN A 1 199 ? -1.523 0.502 17.079 1.00 78.00 199 GLN A N 1
ATOM 1634 C CA . GLN A 1 199 ? -1.432 1.947 17.243 1.00 78.00 199 GLN A CA 1
ATOM 1635 C C . GLN A 1 199 ? -2.425 2.467 18.285 1.00 78.00 199 GLN A C 1
ATOM 1637 O O . GLN A 1 199 ? -2.095 3.366 19.063 1.00 78.00 199 GLN A O 1
ATOM 1642 N N . LEU A 1 200 ? -3.625 1.890 18.332 1.00 74.31 200 LEU A N 1
ATOM 1643 C CA . LEU A 1 200 ? -4.629 2.234 19.328 1.00 74.31 200 LEU A CA 1
ATOM 1644 C C . LEU A 1 200 ? -4.184 1.787 20.726 1.00 74.31 200 LEU A C 1
ATOM 1646 O O . LEU A 1 200 ? -4.291 2.565 21.673 1.00 74.31 200 LEU A O 1
ATOM 1650 N N . ALA A 1 201 ? -3.616 0.585 20.848 1.00 72.50 201 ALA A N 1
ATOM 1651 C CA . ALA A 1 201 ? -3.050 0.062 22.089 1.00 72.50 201 ALA A CA 1
ATOM 1652 C C . ALA A 1 201 ? -1.874 0.915 22.592 1.00 72.50 201 ALA A C 1
ATOM 1654 O O . ALA A 1 201 ? -1.817 1.245 23.776 1.00 72.50 201 ALA A O 1
ATOM 1655 N N . ASN A 1 202 ? -0.984 1.358 21.700 1.00 75.88 202 ASN A N 1
ATOM 1656 C CA . ASN A 1 202 ? 0.121 2.256 22.041 1.00 75.88 202 ASN A CA 1
ATOM 1657 C C . ASN A 1 202 ? -0.388 3.589 22.597 1.00 75.88 202 ASN A C 1
ATOM 1659 O O . ASN A 1 202 ? 0.049 4.023 23.659 1.00 75.88 202 ASN A O 1
ATOM 1663 N N . GLN A 1 203 ? -1.364 4.213 21.929 1.00 73.19 203 GLN A N 1
ATOM 1664 C CA . GLN A 1 203 ? -1.962 5.447 22.442 1.00 73.19 203 GLN A CA 1
ATOM 1665 C C . GLN A 1 203 ? -2.678 5.227 23.769 1.00 73.19 203 GLN A C 1
ATOM 1667 O O . GLN A 1 203 ? -2.636 6.087 24.643 1.00 73.19 203 GLN A O 1
ATOM 1672 N N . LEU A 1 204 ? -3.322 4.075 23.941 1.00 70.94 204 LEU A N 1
ATOM 1673 C CA . LEU A 1 204 ? -3.958 3.729 25.199 1.00 70.94 204 LEU A CA 1
ATOM 1674 C C . LEU A 1 204 ? -2.925 3.572 26.322 1.00 70.94 204 LEU A C 1
ATOM 1676 O O . LEU A 1 204 ? -3.164 4.062 27.424 1.00 70.94 204 LEU A O 1
ATOM 1680 N N . SER A 1 205 ? -1.771 2.963 26.037 1.00 71.50 205 SER A N 1
ATOM 1681 C CA . SER A 1 205 ? -0.648 2.824 26.971 1.00 71.50 205 SER A CA 1
ATOM 1682 C C . SER A 1 205 ? -0.173 4.178 27.511 1.00 71.50 205 SER A C 1
ATOM 1684 O O . SER A 1 2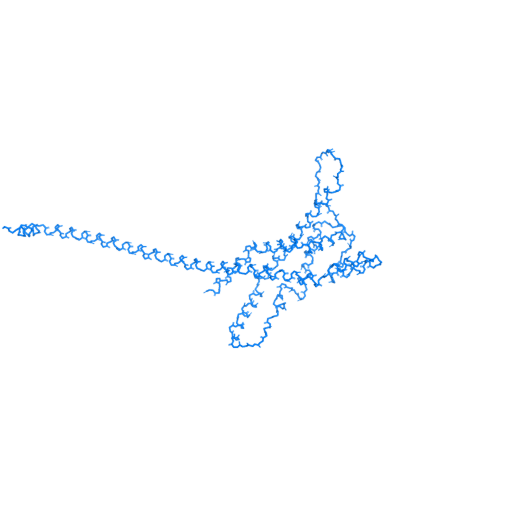05 ? -0.016 4.334 28.725 1.00 71.50 205 SER A O 1
ATOM 1686 N N . ASP A 1 206 ? -0.070 5.197 26.653 1.00 70.69 206 ASP A N 1
ATOM 1687 C CA . ASP A 1 206 ? 0.315 6.553 27.068 1.00 70.69 206 ASP A CA 1
ATOM 1688 C C . ASP A 1 206 ? -0.639 7.112 28.150 1.00 70.69 206 ASP A C 1
ATOM 1690 O O . ASP A 1 206 ? -0.190 7.660 29.156 1.00 70.69 206 ASP A O 1
ATOM 1694 N N . PHE A 1 207 ? -1.957 6.872 28.050 1.00 66.75 207 PHE A N 1
ATOM 1695 C CA . PHE A 1 207 ? -2.936 7.272 29.085 1.00 66.75 207 PHE A CA 1
ATOM 1696 C C . PHE A 1 207 ? -2.903 6.411 30.352 1.00 66.75 207 PHE A C 1
ATOM 1698 O O . PHE A 1 207 ? -3.407 6.811 31.417 1.00 66.75 207 PHE A O 1
ATOM 1705 N N . TYR A 1 208 ? -2.364 5.198 30.264 1.00 64.06 208 TYR A N 1
ATOM 1706 C CA . TYR A 1 208 ? -2.053 4.406 31.446 1.00 64.06 208 TYR A CA 1
ATOM 1707 C C . TYR A 1 208 ? -0.842 4.991 32.185 1.00 64.06 208 TYR A C 1
ATOM 1709 O O . TYR A 1 208 ? -0.878 5.011 33.417 1.00 64.06 208 TYR A O 1
ATOM 1717 N N . MET A 1 209 ? 0.137 5.557 31.466 1.00 62.25 209 MET A N 1
ATOM 1718 C CA . MET A 1 209 ? 1.325 6.207 32.036 1.00 62.25 209 MET A CA 1
ATOM 1719 C C . MET A 1 209 ? 1.074 7.644 32.532 1.00 62.25 209 MET A C 1
ATOM 1721 O O . MET A 1 209 ? 1.591 8.029 33.572 1.00 62.25 209 MET A O 1
ATOM 1725 N N . GLU A 1 210 ? 0.256 8.451 31.854 1.00 59.44 210 GLU A N 1
ATOM 1726 C CA . GLU A 1 210 ? 0.103 9.885 32.172 1.00 59.44 210 GLU A CA 1
ATOM 1727 C C . GLU A 1 210 ? -0.722 10.159 33.451 1.00 59.44 210 GLU A C 1
ATOM 1729 O O . GLU A 1 210 ? -0.569 11.185 34.111 1.00 59.44 210 GLU A O 1
ATOM 1734 N N . GLN A 1 211 ? -1.581 9.222 33.865 1.00 50.50 211 GLN A N 1
ATOM 1735 C CA . GLN A 1 211 ? -2.385 9.363 35.091 1.00 50.50 211 GLN A CA 1
ATOM 1736 C C . GLN A 1 211 ? -1.681 8.875 36.368 1.00 50.50 211 GLN A C 1
ATOM 1738 O O . GLN A 1 211 ? -2.214 9.074 37.459 1.00 50.50 211 GLN A O 1
ATOM 1743 N N . SER A 1 212 ? -0.510 8.235 36.273 1.00 46.66 212 SER A N 1
ATOM 1744 C CA . SER A 1 212 ? 0.284 7.876 37.459 1.00 46.66 212 SER A CA 1
ATOM 1745 C C . SER A 1 212 ? 1.039 9.086 38.022 1.00 46.66 212 SER A C 1
ATOM 1747 O O . SER A 1 212 ? 1.232 9.187 39.231 1.00 46.66 212 SER A O 1
ATOM 1749 N N . THR A 1 213 ? 1.385 10.059 37.176 1.00 44.91 213 THR A N 1
ATOM 1750 C CA . THR A 1 213 ? 2.136 11.262 37.573 1.00 44.91 213 THR A CA 1
ATOM 1751 C C . THR A 1 213 ? 1.260 12.346 38.203 1.00 44.91 213 THR A C 1
ATOM 1753 O O . THR A 1 213 ? 1.751 13.185 38.954 1.00 44.91 213 THR A O 1
ATOM 1756 N N . THR A 1 214 ? -0.053 12.321 37.962 1.00 40.34 214 THR A N 1
ATOM 1757 C CA . THR A 1 214 ? -1.010 13.286 38.534 1.00 40.34 214 THR A CA 1
ATOM 1758 C C . THR A 1 214 ? -1.582 12.861 39.894 1.00 40.34 214 THR A C 1
ATOM 1760 O O . THR A 1 214 ? -2.258 13.664 40.535 1.00 40.34 214 THR A O 1
ATOM 1763 N N . GLY A 1 215 ? -1.290 11.639 40.361 1.00 42.19 215 GLY A N 1
ATOM 1764 C CA . GLY A 1 215 ? -1.783 11.086 41.631 1.00 42.19 215 GLY A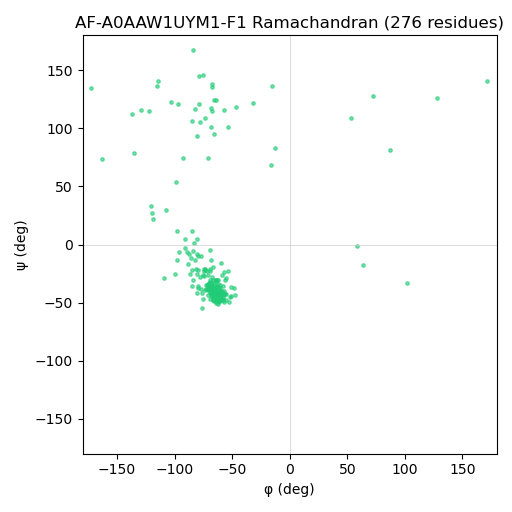 CA 1
ATOM 1765 C C . GLY A 1 215 ? -0.826 11.165 42.828 1.00 42.19 215 GLY A C 1
ATOM 1766 O O . GLY A 1 215 ? -1.279 10.992 43.955 1.00 42.19 215 GLY A O 1
ATOM 1767 N N . SER A 1 216 ? 0.460 11.463 42.622 1.00 43.12 216 SER A N 1
ATOM 1768 C CA . SER A 1 216 ? 1.448 11.569 43.706 1.00 43.12 216 SER A CA 1
ATOM 1769 C C . SER A 1 216 ? 2.329 12.801 43.527 1.00 43.12 216 SER A C 1
ATOM 1771 O O . SER A 1 216 ? 3.480 12.723 43.108 1.00 43.12 216 SER A O 1
ATOM 1773 N N . LYS A 1 217 ? 1.791 13.962 43.903 1.00 38.28 217 LYS A N 1
ATOM 1774 C CA . LYS A 1 217 ? 2.611 15.024 44.492 1.00 38.28 217 LYS A CA 1
ATOM 1775 C C . LYS A 1 217 ? 2.562 14.843 46.000 1.00 38.28 217 LYS A C 1
ATOM 1777 O O . LYS A 1 217 ? 1.805 15.546 46.645 1.00 38.28 217 LYS A O 1
ATOM 1782 N N . ASP A 1 218 ? 3.270 13.846 46.513 1.00 35.75 218 ASP A N 1
ATOM 1783 C CA . ASP A 1 218 ? 3.832 13.869 47.863 1.00 35.75 218 ASP A CA 1
ATOM 1784 C C . ASP A 1 218 ? 4.733 12.642 48.067 1.00 35.75 218 ASP A C 1
ATOM 1786 O O . ASP A 1 218 ? 4.363 11.521 47.727 1.00 35.75 218 ASP A O 1
ATOM 1790 N N . LEU A 1 219 ? 5.905 12.908 48.656 1.00 38.22 219 LEU A N 1
ATOM 1791 C CA . LEU A 1 219 ? 6.915 11.978 49.189 1.00 38.22 219 LEU A CA 1
ATOM 1792 C C . LEU A 1 219 ? 7.991 11.425 48.229 1.00 38.22 219 LEU A C 1
ATOM 1794 O O . LEU A 1 219 ? 7.983 10.302 47.741 1.00 38.22 219 LEU A O 1
ATOM 1798 N N . VAL A 1 220 ? 8.987 12.291 48.062 1.00 36.25 220 VAL A N 1
ATOM 1799 C CA . VAL A 1 220 ? 10.443 12.072 48.143 1.00 36.25 220 VAL A CA 1
ATOM 1800 C C . VAL A 1 220 ? 10.927 10.759 48.823 1.00 36.25 220 VAL A C 1
ATOM 1802 O O . VAL A 1 220 ? 10.509 10.442 49.930 1.00 36.25 220 VAL A O 1
ATOM 1805 N N . TYR A 1 221 ? 11.922 10.119 48.176 1.00 35.22 221 TYR A N 1
ATOM 1806 C CA . TYR A 1 221 ? 12.877 9.069 48.612 1.00 35.22 221 TYR A CA 1
ATOM 1807 C C . TYR A 1 221 ? 12.335 7.779 49.261 1.00 35.22 221 TYR A C 1
ATOM 1809 O O . TYR A 1 221 ? 12.070 7.738 50.457 1.00 35.22 221 TYR A O 1
ATOM 1817 N N . SER A 1 222 ? 12.404 6.652 48.539 1.00 33.84 222 SER A N 1
ATOM 1818 C CA . SER A 1 222 ? 13.389 5.577 48.797 1.00 33.84 222 SER A CA 1
ATOM 1819 C C . SER A 1 222 ? 13.117 4.305 47.972 1.00 33.84 222 SER A C 1
ATOM 1821 O O . SER A 1 222 ? 11.984 3.870 47.832 1.00 33.84 222 SER A O 1
ATOM 1823 N N . ASN A 1 223 ? 14.221 3.717 47.502 1.00 32.16 223 ASN A N 1
ATOM 1824 C CA . ASN A 1 223 ? 14.443 2.316 47.128 1.00 32.16 223 ASN A CA 1
ATOM 1825 C C . ASN A 1 223 ? 13.807 1.751 45.845 1.00 32.16 223 ASN A C 1
ATOM 1827 O O . ASN A 1 223 ? 12.608 1.806 45.601 1.00 32.16 223 ASN A O 1
ATOM 1831 N N . GLN A 1 224 ? 14.695 1.150 45.044 1.00 43.84 224 GLN A N 1
ATOM 1832 C CA . GLN A 1 224 ? 14.402 0.238 43.947 1.00 43.84 224 GLN A CA 1
ATOM 1833 C C . GLN A 1 224 ? 13.511 -0.906 44.439 1.00 43.84 224 GLN A C 1
ATOM 1835 O O . GLN A 1 224 ? 14.006 -1.875 45.003 1.00 43.84 224 GLN A O 1
ATOM 1840 N N . GLU A 1 225 ? 12.222 -0.826 44.151 1.00 35.91 225 GLU A N 1
ATOM 1841 C CA . GLU A 1 225 ? 11.413 -2.007 43.899 1.00 35.91 225 GLU A CA 1
ATOM 1842 C C . GLU A 1 225 ? 10.685 -1.776 42.583 1.00 35.91 225 GLU A C 1
ATOM 1844 O O . GLU A 1 225 ? 9.940 -0.814 42.414 1.00 35.91 225 GLU A O 1
ATOM 1849 N N . ASP A 1 226 ? 11.044 -2.633 41.635 1.00 39.78 226 ASP A N 1
ATOM 1850 C CA . ASP A 1 226 ? 10.343 -3.037 40.426 1.00 39.78 226 ASP A CA 1
ATOM 1851 C C . ASP A 1 226 ? 8.865 -2.594 40.401 1.00 39.78 226 ASP A C 1
ATOM 1853 O O . ASP A 1 226 ? 7.943 -3.335 40.754 1.00 39.78 226 ASP A O 1
ATOM 1857 N N . PHE A 1 227 ? 8.618 -1.340 40.006 1.00 41.69 227 PHE A N 1
ATOM 1858 C CA . PHE A 1 227 ? 7.271 -0.905 39.679 1.00 41.69 227 PHE A CA 1
ATOM 1859 C C . PHE A 1 227 ? 6.908 -1.652 38.406 1.00 41.69 227 PHE A C 1
ATOM 1861 O O . PHE A 1 227 ? 7.343 -1.324 37.303 1.00 41.69 227 PHE A O 1
ATOM 1868 N N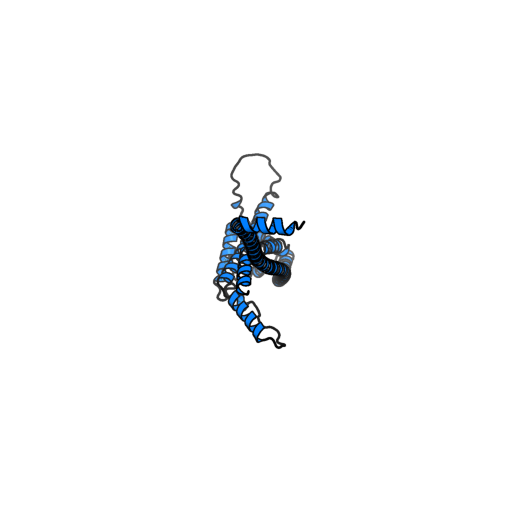 . ASP A 1 228 ? 6.133 -2.707 38.581 1.00 48.03 228 ASP A N 1
ATOM 1869 C CA . ASP A 1 228 ? 5.580 -3.515 37.514 1.00 48.03 228 ASP A CA 1
ATOM 1870 C C . ASP A 1 228 ? 4.495 -2.673 36.810 1.00 48.03 228 ASP A C 1
ATOM 1872 O O . ASP A 1 228 ? 3.291 -2.815 37.032 1.00 48.03 228 ASP A O 1
ATOM 1876 N N . HIS A 1 229 ? 4.939 -1.695 36.013 1.00 47.16 229 HIS A N 1
ATOM 1877 C CA . HIS A 1 229 ? 4.120 -0.703 35.308 1.00 47.16 229 HIS A CA 1
ATOM 1878 C C . HIS A 1 229 ? 3.122 -1.364 34.331 1.00 47.16 229 HIS A C 1
ATOM 1880 O O . HIS A 1 229 ? 2.126 -0.752 33.949 1.00 47.16 229 HIS A O 1
ATOM 1886 N N . PHE A 1 230 ? 3.329 -2.645 33.999 1.00 48.44 230 PHE A N 1
ATOM 1887 C CA . PHE A 1 230 ? 2.430 -3.498 33.213 1.00 48.44 230 PHE A CA 1
ATOM 1888 C C . PHE A 1 230 ? 1.253 -4.092 34.017 1.00 48.44 230 PHE A C 1
ATOM 1890 O O . PHE A 1 230 ? 0.328 -4.664 33.434 1.00 48.44 230 PHE A O 1
ATOM 1897 N N . LYS A 1 231 ? 1.225 -3.946 35.352 1.00 48.41 231 LYS A N 1
ATOM 1898 C CA . LYS A 1 231 ? 0.131 -4.427 36.225 1.00 48.41 231 LYS A CA 1
ATOM 1899 C C . LYS A 1 231 ? -0.985 -3.408 36.468 1.00 48.41 231 LYS A C 1
ATOM 1901 O O . LYS A 1 231 ? -1.905 -3.700 37.236 1.00 48.41 231 LYS A O 1
ATOM 1906 N N . ILE A 1 232 ? -0.958 -2.235 35.835 1.00 57.34 232 ILE A N 1
ATOM 1907 C CA . ILE A 1 232 ? -1.997 -1.214 36.029 1.00 57.34 232 ILE A CA 1
ATOM 1908 C C . ILE A 1 232 ? -3.322 -1.722 35.442 1.00 57.34 232 ILE A C 1
ATOM 1910 O O . ILE A 1 232 ? -3.458 -1.922 34.237 1.00 57.34 232 ILE A O 1
ATOM 1914 N N . LYS A 1 233 ? -4.321 -1.930 36.306 1.00 57.62 233 LYS A N 1
ATOM 1915 C CA . LYS A 1 233 ? -5.674 -2.345 35.920 1.00 57.62 233 LYS A CA 1
ATOM 1916 C C . LYS A 1 233 ? -6.610 -1.139 35.979 1.00 57.62 233 LYS A C 1
ATOM 1918 O O . LYS A 1 233 ? -6.753 -0.530 37.039 1.00 57.62 233 LYS A O 1
ATOM 1923 N N . LYS A 1 234 ? -7.279 -0.796 34.874 1.00 61.84 234 LYS A N 1
ATOM 1924 C CA . LYS A 1 234 ? -8.293 0.278 34.845 1.00 61.84 234 LYS A CA 1
ATOM 1925 C C . LYS A 1 234 ? -9.678 -0.302 34.549 1.00 61.84 234 LYS A C 1
ATOM 1927 O O . LYS A 1 234 ? -9.780 -1.232 33.752 1.00 61.84 234 LYS A O 1
ATOM 1932 N N . PRO A 1 235 ? -10.750 0.193 35.195 1.00 53.94 235 PRO A N 1
ATOM 1933 C CA . PRO A 1 235 ? -12.101 -0.265 34.892 1.00 53.94 235 PRO A CA 1
ATOM 1934 C C . PRO A 1 235 ? -12.507 0.181 33.482 1.00 53.94 235 PRO A C 1
ATOM 1936 O O . PRO A 1 235 ? -12.308 1.348 33.131 1.00 53.94 235 PRO A O 1
ATOM 1939 N N . LEU A 1 236 ? -13.121 -0.718 32.707 1.00 58.41 236 LEU A N 1
ATOM 1940 C CA . LEU A 1 236 ? -13.578 -0.469 31.330 1.00 58.41 236 LEU A CA 1
ATOM 1941 C C . LEU A 1 236 ? -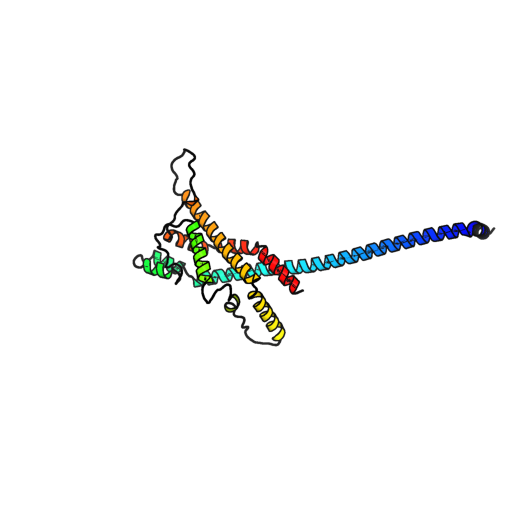14.442 0.799 31.202 1.00 58.41 236 LEU A C 1
ATOM 1943 O O . LEU A 1 236 ? -14.286 1.564 30.253 1.00 58.41 236 LEU A O 1
ATOM 1947 N N . ALA A 1 237 ? -15.277 1.094 32.203 1.00 53.16 237 ALA A N 1
ATOM 1948 C CA . ALA A 1 237 ? -16.094 2.310 32.241 1.00 53.16 237 ALA A CA 1
ATOM 1949 C C . ALA A 1 237 ? -15.283 3.625 32.185 1.00 53.16 237 ALA A C 1
ATOM 1951 O O . ALA A 1 237 ? -15.800 4.646 31.735 1.00 53.16 237 ALA A O 1
ATOM 1952 N N . LYS A 1 238 ? -14.017 3.622 32.631 1.00 57.88 238 LYS A N 1
ATOM 1953 C CA . LYS A 1 238 ? -13.098 4.768 32.497 1.00 57.88 238 LYS A CA 1
ATOM 1954 C C . LYS A 1 238 ? -12.312 4.750 31.184 1.00 57.88 238 LYS A C 1
ATOM 1956 O O . LYS A 1 238 ? -11.777 5.786 30.811 1.00 57.88 238 LYS A O 1
ATOM 1961 N N . LEU A 1 239 ? -12.249 3.610 30.496 1.00 61.53 239 LEU A N 1
ATOM 1962 C CA . LEU A 1 239 ? -11.566 3.452 29.210 1.00 61.53 239 LEU A CA 1
ATOM 1963 C C . LEU A 1 239 ? -12.457 3.858 28.036 1.00 61.53 239 LEU A C 1
ATOM 1965 O O . LEU A 1 239 ? -11.966 4.481 27.106 1.00 61.53 239 LEU A O 1
ATOM 1969 N N . LEU A 1 240 ? -13.764 3.607 28.111 1.00 60.88 240 LEU A N 1
ATOM 1970 C CA . LEU A 1 240 ? -14.738 4.016 27.090 1.00 60.88 240 LEU A CA 1
ATOM 1971 C C . LEU A 1 240 ? -14.691 5.517 26.731 1.00 60.88 240 LEU A C 1
ATOM 1973 O O . LEU A 1 240 ? -14.570 5.829 25.548 1.00 60.88 240 LEU A O 1
ATOM 1977 N N . PRO A 1 241 ? -14.706 6.470 27.688 1.00 59.84 241 PRO A N 1
ATOM 1978 C CA . PRO A 1 241 ? -14.567 7.888 27.353 1.00 59.84 241 PRO A CA 1
ATOM 1979 C C . PRO A 1 241 ? -13.164 8.260 26.846 1.00 59.84 241 PRO A C 1
ATOM 1981 O O . PRO A 1 241 ? -13.032 9.255 26.140 1.00 59.84 241 PRO A O 1
ATOM 1984 N N . ILE A 1 242 ? -12.122 7.484 27.178 1.00 63.22 242 ILE A N 1
ATOM 1985 C CA . ILE A 1 242 ? -10.755 7.698 26.673 1.00 63.22 242 ILE A CA 1
ATOM 1986 C C . ILE A 1 242 ? -10.651 7.227 25.223 1.00 63.22 242 ILE A C 1
ATOM 1988 O O . ILE A 1 242 ? -10.163 7.979 24.392 1.00 63.22 242 ILE A O 1
ATOM 1992 N N . ILE A 1 243 ? -11.162 6.035 24.905 1.00 64.50 243 ILE A N 1
ATOM 1993 C CA . ILE A 1 243 ? -11.239 5.513 23.536 1.00 64.50 243 ILE A CA 1
ATOM 1994 C C . ILE A 1 243 ? -12.088 6.453 22.682 1.00 64.50 243 ILE A C 1
ATOM 1996 O O . ILE A 1 243 ? -11.643 6.874 21.622 1.00 64.50 243 ILE A O 1
ATOM 2000 N N . ASN A 1 244 ? -13.255 6.880 23.174 1.00 62.97 244 ASN A N 1
ATOM 2001 C CA . ASN A 1 244 ? -14.062 7.843 22.436 1.00 62.97 244 ASN A CA 1
ATOM 2002 C C . ASN A 1 244 ? -13.348 9.194 22.271 1.00 62.97 244 ASN A C 1
ATOM 2004 O O . ASN A 1 244 ? -13.395 9.784 21.203 1.00 62.97 244 ASN A O 1
ATOM 2008 N N . GLY A 1 245 ? -12.635 9.661 23.300 1.00 63.22 245 GLY A N 1
ATOM 2009 C CA . GLY A 1 245 ? -11.812 10.867 23.217 1.00 63.22 245 GLY A CA 1
ATOM 2010 C C . GLY A 1 245 ? -10.626 10.745 22.254 1.00 63.22 245 GLY A C 1
ATOM 2011 O O . GLY A 1 245 ? -10.225 11.742 21.665 1.00 63.22 245 GLY A O 1
ATOM 2012 N N . LEU A 1 246 ? -10.061 9.550 22.082 1.00 62.75 246 LEU A N 1
ATOM 2013 C CA . LEU A 1 246 ? -8.995 9.267 21.117 1.00 62.75 246 LEU A CA 1
ATOM 2014 C C . LEU A 1 246 ? -9.514 9.249 19.681 1.00 62.75 246 LEU A C 1
ATOM 2016 O O . LEU A 1 246 ? -8.849 9.756 18.778 1.00 62.75 246 LEU A O 1
ATOM 2020 N N . LEU A 1 247 ? -10.713 8.701 19.496 1.00 62.78 247 LEU A N 1
ATOM 2021 C CA . LEU A 1 247 ? -11.405 8.673 18.215 1.00 62.78 247 LEU A CA 1
ATOM 2022 C C . LEU A 1 247 ? -11.906 10.072 17.815 1.00 62.78 247 LEU A C 1
ATOM 2024 O O . LEU A 1 247 ? -11.779 10.436 16.653 1.00 62.78 247 LEU A O 1
ATOM 2028 N N . SER A 1 248 ? -12.380 10.889 18.766 1.00 60.91 248 SER A N 1
ATOM 2029 C CA . SER A 1 248 ? -12.948 12.218 18.485 1.00 60.91 248 SER A CA 1
ATOM 2030 C C . SER A 1 248 ? -11.933 13.366 18.420 1.00 60.91 248 SER A C 1
ATOM 2032 O O . SER A 1 248 ? -12.182 14.368 17.755 1.00 60.91 248 SER A O 1
ATOM 2034 N N . LYS A 1 249 ? -10.766 13.263 19.075 1.00 59.22 249 LYS A N 1
ATOM 2035 C CA . LYS A 1 249 ? -9.743 14.336 19.072 1.00 59.22 249 LYS A CA 1
ATOM 2036 C C . LYS A 1 249 ? -8.795 14.310 17.867 1.00 59.22 249 LYS A C 1
ATOM 2038 O O . LYS A 1 249 ? -7.770 14.990 17.904 1.00 59.22 249 LYS A O 1
ATOM 2043 N N . ASN A 1 250 ? -9.083 13.526 16.826 1.00 58.91 250 ASN A N 1
ATOM 2044 C CA . ASN A 1 250 ? -8.247 13.342 15.628 1.00 58.91 250 ASN A CA 1
ATOM 2045 C C . ASN A 1 250 ? -6.814 12.815 15.882 1.00 58.91 250 ASN A C 1
ATOM 2047 O O . ASN A 1 250 ? -6.087 12.546 14.931 1.00 58.91 250 ASN A O 1
ATOM 2051 N N . SER A 1 251 ? -6.381 12.581 17.125 1.00 62.91 251 SER A N 1
ATOM 2052 C CA . SER A 1 251 ? -5.015 12.125 17.426 1.00 62.91 251 SER A CA 1
ATOM 2053 C C . SER A 1 251 ? -4.753 10.681 16.993 1.00 62.91 251 SER A C 1
ATOM 2055 O O . SER A 1 251 ? -3.628 10.349 16.614 1.00 62.91 251 SER A O 1
ATOM 2057 N N . PHE A 1 252 ? -5.764 9.812 17.046 1.00 67.06 252 PHE A N 1
ATOM 2058 C CA . PHE A 1 252 ? -5.665 8.447 16.536 1.00 67.06 252 PHE A CA 1
ATOM 2059 C C . PHE A 1 252 ? -5.734 8.398 14.999 1.00 67.06 252 PHE A C 1
ATOM 2061 O O . PHE A 1 252 ? -4.764 7.916 14.405 1.00 67.06 252 PHE A O 1
ATOM 2068 N N . PRO A 1 253 ? -6.772 8.962 14.338 1.00 68.44 253 PRO A N 1
ATOM 2069 C CA . PRO A 1 253 ? -6.865 8.967 12.878 1.00 68.44 253 PRO A CA 1
ATOM 2070 C C . PRO A 1 253 ? -5.647 9.589 12.190 1.00 68.44 253 PRO A C 1
ATOM 2072 O O . PRO A 1 253 ? -5.147 9.027 11.221 1.00 68.44 253 PRO A O 1
ATOM 2075 N N . GLU A 1 254 ? -5.114 10.710 12.691 1.00 73.31 254 GLU A N 1
ATOM 2076 C CA . GLU A 1 254 ? -3.937 11.358 12.091 1.00 73.31 254 GLU A CA 1
ATOM 2077 C C . GLU A 1 254 ? -2.677 10.492 12.178 1.00 73.31 254 GLU A C 1
ATOM 2079 O O . GLU A 1 254 ? -1.994 10.283 11.172 1.00 73.31 254 GLU A O 1
ATOM 2084 N N . LYS A 1 255 ? -2.381 9.923 13.356 1.00 74.50 255 LYS A N 1
ATOM 2085 C CA . LYS A 1 255 ? -1.198 9.062 13.502 1.00 74.50 255 LYS A CA 1
ATOM 2086 C C . LYS A 1 255 ? -1.346 7.754 12.722 1.00 74.50 255 LYS A C 1
ATOM 2088 O O . LYS A 1 255 ? -0.351 7.257 12.201 1.00 74.50 255 LYS A O 1
ATOM 2093 N N . LEU A 1 256 ? -2.562 7.216 12.620 1.00 77.06 256 LEU A N 1
ATOM 2094 C CA . LEU A 1 256 ? -2.841 6.032 11.812 1.00 77.06 256 LEU A CA 1
ATOM 2095 C C . LEU A 1 256 ? -2.628 6.315 10.319 1.00 77.06 256 LEU A C 1
ATOM 2097 O O . LEU A 1 256 ? -1.916 5.563 9.658 1.00 77.06 256 LEU A O 1
ATOM 2101 N N . LYS A 1 257 ? -3.162 7.430 9.800 1.00 80.31 257 LYS A N 1
ATOM 2102 C CA . LYS A 1 257 ? -2.942 7.862 8.408 1.00 80.31 257 LYS A CA 1
ATOM 2103 C C . LYS A 1 257 ? -1.453 7.991 8.099 1.00 80.31 257 LYS A C 1
ATOM 2105 O O . LYS A 1 257 ? -0.986 7.443 7.106 1.00 80.31 257 LYS A O 1
ATOM 2110 N N . GLN A 1 258 ? -0.693 8.649 8.975 1.00 78.88 258 GLN A N 1
ATOM 2111 C CA . GLN A 1 258 ? 0.750 8.814 8.793 1.00 78.88 258 GLN A CA 1
ATOM 2112 C C . GLN A 1 258 ? 1.501 7.471 8.780 1.00 78.88 258 GLN A C 1
ATOM 2114 O O . GLN A 1 258 ? 2.400 7.276 7.961 1.00 78.88 258 GLN A O 1
ATOM 2119 N N . GLN A 1 259 ? 1.131 6.532 9.653 1.00 77.25 259 GLN A N 1
ATOM 2120 C CA . GLN A 1 259 ? 1.743 5.201 9.691 1.00 77.25 259 GLN A CA 1
ATOM 2121 C C . GLN A 1 259 ? 1.389 4.342 8.476 1.00 77.25 259 GLN A C 1
ATOM 2123 O O . GLN A 1 259 ? 2.239 3.580 8.022 1.00 77.25 259 GLN A O 1
ATOM 2128 N N . LEU A 1 260 ? 0.172 4.468 7.945 1.00 77.19 260 LEU A N 1
ATOM 2129 C CA . LEU A 1 260 ? -0.252 3.754 6.739 1.00 77.19 260 LEU A CA 1
ATOM 2130 C C . LEU A 1 260 ? 0.443 4.294 5.483 1.00 77.19 260 LEU A C 1
ATOM 2132 O O . LEU A 1 260 ? 0.852 3.505 4.642 1.00 77.19 260 LEU A O 1
ATOM 2136 N N . ILE A 1 261 ? 0.652 5.610 5.390 1.00 78.19 261 ILE A N 1
ATOM 2137 C CA . ILE A 1 261 ? 1.400 6.235 4.284 1.00 78.19 261 ILE A CA 1
ATOM 2138 C C . ILE A 1 261 ? 2.885 5.854 4.326 1.00 78.19 261 ILE A C 1
ATOM 2140 O O . ILE A 1 261 ? 3.501 5.637 3.290 1.00 78.19 261 ILE A O 1
ATOM 2144 N N . THR A 1 262 ? 3.464 5.748 5.524 1.00 78.88 262 THR A N 1
ATOM 2145 C CA . THR A 1 262 ? 4.876 5.355 5.712 1.00 78.88 262 THR A CA 1
ATOM 2146 C C . THR A 1 262 ? 5.066 3.833 5.618 1.00 78.88 262 THR A C 1
ATOM 2148 O O . THR A 1 262 ? 6.138 3.312 5.907 1.00 78.88 262 THR A O 1
ATOM 2151 N N . TYR A 1 263 ? 4.019 3.075 5.290 1.00 78.75 263 TYR A N 1
ATOM 2152 C CA . TYR A 1 263 ? 4.114 1.628 5.252 1.00 78.75 263 TYR A CA 1
ATOM 2153 C C . TYR A 1 263 ? 4.709 1.156 3.921 1.00 78.75 263 TYR A C 1
ATOM 2155 O O . TYR A 1 263 ? 4.093 1.293 2.868 1.00 78.75 263 TYR A O 1
ATOM 2163 N N . ASP A 1 264 ? 5.880 0.522 3.986 1.00 78.19 264 ASP A N 1
ATOM 2164 C CA . ASP A 1 264 ? 6.602 0.081 2.785 1.00 78.19 264 ASP A CA 1
ATOM 2165 C C . ASP A 1 264 ? 5.882 -1.031 2.004 1.00 78.19 264 ASP A C 1
ATOM 2167 O O . ASP A 1 264 ? 6.003 -1.123 0.787 1.00 78.19 264 ASP A O 1
ATOM 2171 N N . LYS A 1 265 ? 5.114 -1.900 2.674 1.00 82.62 265 LYS A N 1
ATOM 2172 C CA . LYS A 1 265 ? 4.501 -3.074 2.022 1.00 82.62 265 LYS A CA 1
ATOM 2173 C C . LYS A 1 265 ? 3.423 -2.712 0.982 1.00 82.62 265 LYS A C 1
ATOM 2175 O O . LYS A 1 265 ? 3.520 -3.230 -0.126 1.00 82.62 265 LYS A O 1
ATOM 2180 N N . PRO A 1 266 ? 2.448 -1.823 1.265 1.00 82.62 266 PRO A N 1
ATOM 2181 C CA . PRO A 1 266 ? 1.534 -1.304 0.251 1.00 82.62 266 PRO A CA 1
ATOM 2182 C C . PRO A 1 266 ? 2.265 -0.615 -0.897 1.00 82.62 266 PRO A C 1
ATOM 2184 O O . PRO A 1 266 ? 1.841 -0.735 -2.039 1.00 82.62 266 PRO A O 1
ATOM 2187 N N . GLN A 1 267 ? 3.371 0.079 -0.615 1.00 82.88 267 GLN A N 1
ATOM 2188 C CA . GLN A 1 267 ? 4.148 0.766 -1.642 1.00 82.88 267 GLN A CA 1
ATOM 2189 C C . GLN A 1 267 ? 4.865 -0.217 -2.577 1.00 82.88 267 GLN A C 1
ATOM 2191 O O . GLN A 1 267 ? 4.853 -0.016 -3.788 1.00 82.88 267 GLN A O 1
ATOM 2196 N N . ILE A 1 268 ? 5.445 -1.292 -2.036 1.00 85.06 268 ILE A N 1
ATOM 2197 C CA . ILE A 1 268 ? 6.051 -2.374 -2.826 1.00 85.06 268 ILE A CA 1
ATOM 2198 C C . ILE A 1 268 ? 4.979 -3.095 -3.649 1.00 85.06 268 ILE A C 1
ATOM 2200 O O . ILE A 1 268 ? 5.172 -3.330 -4.836 1.00 85.06 268 ILE A O 1
ATOM 2204 N N . PHE A 1 269 ? 3.826 -3.394 -3.050 1.00 86.00 269 PHE A N 1
ATOM 2205 C CA . PHE A 1 269 ? 2.702 -3.995 -3.765 1.00 86.00 269 PHE A CA 1
ATOM 2206 C C . PHE A 1 269 ? 2.205 -3.096 -4.910 1.00 86.00 269 PHE A C 1
ATOM 2208 O O . PHE A 1 269 ? 2.029 -3.562 -6.032 1.00 86.00 269 PHE A O 1
ATOM 2215 N N . ALA A 1 270 ? 2.074 -1.788 -4.669 1.00 84.81 270 ALA A N 1
ATOM 2216 C CA . ALA A 1 270 ? 1.717 -0.818 -5.701 1.00 84.81 270 ALA A CA 1
ATOM 2217 C C . ALA A 1 270 ? 2.765 -0.742 -6.823 1.00 84.81 270 ALA A C 1
ATOM 2219 O O . ALA A 1 270 ? 2.393 -0.588 -7.985 1.00 84.81 270 ALA A O 1
ATOM 2220 N N . ALA A 1 271 ? 4.056 -0.866 -6.498 1.00 85.94 271 ALA A N 1
ATOM 2221 C CA . ALA A 1 271 ? 5.121 -0.934 -7.497 1.00 85.94 271 ALA A CA 1
ATOM 2222 C C . ALA A 1 271 ? 5.003 -2.203 -8.355 1.00 85.94 271 ALA A C 1
ATOM 2224 O O . ALA A 1 271 ? 5.068 -2.106 -9.576 1.00 85.94 271 ALA A O 1
ATOM 2225 N N . ASN A 1 272 ? 4.734 -3.359 -7.741 1.00 87.75 272 ASN A N 1
ATOM 2226 C CA . ASN A 1 272 ? 4.534 -4.622 -8.458 1.00 87.75 272 ASN A CA 1
ATOM 2227 C C . ASN A 1 272 ? 3.325 -4.560 -9.405 1.00 87.75 272 ASN A C 1
ATOM 2229 O O . ASN A 1 272 ? 3.415 -5.001 -10.548 1.00 87.75 272 ASN A O 1
ATOM 2233 N N . ILE A 1 273 ? 2.208 -3.975 -8.959 1.00 87.19 273 ILE A N 1
ATOM 2234 C CA . ILE A 1 273 ? 1.033 -3.760 -9.818 1.00 87.19 273 ILE A CA 1
ATOM 2235 C C . ILE A 1 273 ? 1.383 -2.825 -10.975 1.00 87.19 273 ILE A C 1
ATOM 2237 O O . ILE A 1 273 ? 1.046 -3.105 -12.121 1.00 87.19 273 ILE A O 1
ATOM 2241 N N . PHE A 1 274 ? 2.075 -1.719 -10.693 1.00 86.62 274 PHE A N 1
ATOM 2242 C CA . PHE A 1 274 ? 2.465 -0.758 -11.719 1.00 86.62 274 PHE A CA 1
ATOM 2243 C C . PHE A 1 274 ? 3.394 -1.380 -12.771 1.00 86.62 274 PHE A C 1
ATOM 2245 O O . PHE A 1 274 ? 3.225 -1.112 -13.957 1.00 86.62 274 PHE A O 1
ATOM 2252 N N . GLU A 1 275 ? 4.332 -2.235 -12.358 1.00 86.00 275 GLU A N 1
ATOM 2253 C CA . GLU A 1 275 ? 5.177 -3.002 -13.278 1.00 86.00 275 GLU A CA 1
ATOM 2254 C C . GLU A 1 275 ? 4.385 -4.046 -14.072 1.00 86.00 275 GLU A C 1
ATOM 2256 O O . GLU A 1 275 ? 4.668 -4.237 -15.248 1.00 86.00 275 GLU A O 1
ATOM 2261 N N . SER A 1 276 ? 3.379 -4.690 -13.472 1.00 84.38 276 SER A N 1
ATOM 2262 C CA . SER A 1 276 ? 2.530 -5.669 -14.166 1.00 84.38 276 SER A CA 1
ATOM 2263 C C . SER A 1 276 ? 1.605 -5.045 -15.219 1.00 84.38 276 SER A C 1
ATOM 2265 O O . SER A 1 276 ? 1.112 -5.764 -16.087 1.00 84.38 276 SER A O 1
ATOM 2267 N N . LEU A 1 277 ? 1.326 -3.744 -15.118 1.00 78.75 277 LEU A N 1
ATOM 2268 C CA . LEU A 1 277 ? 0.454 -3.003 -16.035 1.00 78.75 277 LEU A CA 1
ATOM 2269 C C . LEU A 1 277 ? 1.226 -2.271 -17.155 1.00 78.75 277 LEU A C 1
ATOM 2271 O O . LEU A 1 277 ? 0.590 -1.691 -18.038 1.00 78.75 277 LEU A O 1
ATOM 2275 N N . LEU A 1 278 ? 2.566 -2.261 -17.104 1.00 73.75 278 LEU A N 1
ATOM 2276 C CA . LEU A 1 278 ? 3.474 -1.621 -18.073 1.00 73.75 278 LEU A CA 1
ATOM 2277 C C . LEU A 1 278 ? 3.951 -2.587 -19.165 1.00 73.75 278 LEU A C 1
ATOM 2279 O O . LEU A 1 278 ? 4.081 -2.109 -20.317 1.00 73.75 278 LEU A O 1
#

Nearest PDB structures (foldseek):
  5nnv-assembly1_A  TM=1.532E-01  e=5.826E+00  Bacillus subtilis subsp. subtilis str. 168

Solvent-accessible surface area (backbone atoms only — not comparable to full-atom values): 16206 Å² total; per-residue (Å²): 133,66,67,64,56,59,50,50,54,53,48,66,75,42,46,71,59,54,51,53,51,48,52,53,53,53,50,51,53,51,52,50,51,49,52,53,49,54,50,48,56,50,50,50,51,53,50,50,54,52,49,52,52,49,52,54,50,50,50,50,53,51,50,52,52,51,49,53,53,51,48,54,55,50,51,50,55,49,51,52,51,49,53,65,75,59,48,56,62,61,58,50,51,48,56,73,73,46,78,90,53,47,68,62,58,52,52,67,66,36,58,87,86,73,53,83,85,57,64,57,77,46,63,41,32,66,69,57,47,54,52,46,51,51,51,49,52,49,58,46,59,73,36,97,74,19,64,65,80,43,51,70,77,77,52,83,84,77,72,88,86,82,78,95,51,60,68,66,53,51,50,52,51,48,55,52,52,56,52,59,69,31,67,67,46,34,52,50,49,52,52,51,51,52,49,50,52,50,52,52,50,52,58,50,48,52,61,63,56,60,58,60,67,76,73,58,92,73,82,84,89,84,79,96,66,88,75,63,77,79,69,58,60,45,40,43,66,67,43,52,64,48,54,50,48,37,66,70,65,48,61,46,61,52,53,49,51,55,52,60,71,70,36,63,65,67,53,52,52,51,49,52,52,52,61,74,75,107

Radius of gyration: 36.59 Å; Cα contacts (8 Å, |Δi|>4): 88; chains: 1; bounding box: 98×39×109 Å

Sequence (278 aa):
MPILSKIRDFISRNKNKFFLGGIIITGSVFLTKYAQQKLKDWQEKEMLEFLDRTRKQQHFENISRTWNQTFVTLANSLTDIVSQAFDTDKIISELRSKPHNKMSSWENLKCKNVVDLIDLKKQMRLCDIDALFWSLETAICDSEDNPLDNLNSYINWRLNDNGTNEDIYHDLIRDSQDLLETDEVKSLTSQCVNRGFIQLANQLSDFYMEQSTTGSKDLVYSNQEDFDHFKIKKPLAKLLPIINGLLSKNSFPEKLKQQLITYDKPQIFAANIFESLL

InterPro domains:
  IPR006966 Peroxin-3 [PF04882] (10-105)
  IPR006966 Peroxin-3 [PTHR28080] (5-112)

pLDDT: mean 71.46, std 16.45, range [32.16, 96.06]

Secondary structure (DSSP, 8-state):
--HHHHHHHHHHHSHHHHHHHHHHHHHHHHHHHHHHHHHHHHHHHHHHHHHHHHHHHHHHHHHHHHHHHHHHHHHHHHHHHHHHHT-HHHHHHHHHH-GGGHHHHHHHHS-TTTGGGS-TT-EE-HHHHHHHHHHHHHHHHTSTT-TTT-GGGGS--------S-HHHHHHHHHHHHHHHHSHHHHHHHHHHHHHHHHHHHHHHHHHHHHTTTTS-------------GGG--EEHHHHHHHHHHHHHTSHHHHHHHHHHHT-HHHHHHHHHHHHHT-

Foldseek 3Di:
DDPVVVVVVVCVVCVVVVVVVVCVVVVVVVVVVVVVVVVVVVVVVVVVVVVVVVVLVVVLVVVLVVVLVVLVVVLVVVLVVVCVVLVVVVLVVVVVVDVPCVPVSVVVNPDPDQCPVDDLQFFDFLVNVVVSLVSVLVVLCPDPPNCLQVVVVVDPPDDDDDDDPCPVSVVVSVVVSVVSNDPLVSVVVVVLSNVLSVLLSVQVLVVLVVVVVVPDPDDDDDDDDPPVSRPRTDRNNVVVVVSVCCSPVCVSSVVSSVVVSVDVSVSVVSVVVSVVVD

Organism: NCBI:txid420089

Mean predicted aligned error: 15.86 Å